Protein AF-A0A961Y6R1-F1 (afdb_monomer)

Secondary structure (DSSP, 8-state):
-TTT-PPP-----S-S----GGGGS---EEEEEEETTSEEEEEEGGGG---SSSS-----S---TT--EEEEEEEETT-EEEEEETTSEEEEEEGGGSPB--TTS--EEGGGTS-PPTT--EEEEEEPPS-GGGTTT-EEEEEETTSEEEEEEGGGGTS--TT-EE-----TT--EEEEEEE-TTEEEEEEETTS-EEEEEGGGSPBPPSS----EESS---TT--EEEEEEEE-----HHHHHHHHHHHHHHHT--PPPPHHHHH--S---HHHHHHHHHH-

Mean predicted aligned error: 10.13 Å

Sequence (283 aa):
KDEFGTPRRTEIGAGGPEVDDEDLIQREDMAVTVSHAGYIKRVALSTYRAQRRGGKGRSGMAMREEDFLARIFVANTHTPVLFFSSRGMVYKMKVWRLPEAAPQARGKALVNLLPLEQDERITSVMPLPEDEEQWDKLHVMFATRAGTVRRNRLSDFVQVNRNGKIAMKLDDGDGIVGVQICTEDDDVLLTTKLGQCIRFAVTDVRVFKGRDSTGVRGISLGSDDTCISMTILRHFDAAAEERVQYLKLSRLMRGETEEVSEEEAIAGGELSQERYAAMGAAE

Nearest PDB structures (foldseek):
  1zi0-assembly2_B  TM=9.275E-01  e=7.638E-22  Escherichia coli
  5ztj-assembly1_A  TM=9.396E-01  e=5.992E-21  Salmonella enterica subsp. enterica serovar Typhi
  6rkw-assembly1_C  TM=8.417E-01  e=8.710E-23  Escherichia coli K-12
  1zi0-assembly1_A  TM=9.317E-01  e=3.121E-19  Escherichia coli
  3l6v-assembly2_B  TM=9.140E-01  e=1.281E-19  Xanthomonas campestris pv. campestris

Structure (mmCIF, N/CA/C/O backbone):
data_AF-A0A961Y6R1-F1
#
_entry.id   AF-A0A961Y6R1-F1
#
loop_
_atom_site.group_PDB
_atom_site.id
_atom_site.type_symbol
_atom_site.label_atom_id
_atom_site.label_alt_id
_atom_site.label_comp_id
_atom_site.label_asym_id
_atom_site.label_entity_id
_atom_site.label_seq_id
_atom_site.pdbx_PDB_ins_code
_atom_site.Cartn_x
_atom_site.Cartn_y
_atom_site.Cartn_z
_atom_site.occupancy
_atom_site.B_iso_or_equiv
_atom_site.auth_seq_id
_atom_site.auth_comp_id
_atom_site.auth_asym_id
_atom_site.auth_atom_id
_atom_site.pdbx_PDB_model_num
ATOM 1 N N . LYS A 1 1 ? 59.662 -10.950 -38.322 1.00 57.78 1 LYS A N 1
ATOM 2 C CA . LYS A 1 1 ? 59.000 -10.797 -37.000 1.00 57.78 1 LYS A CA 1
ATOM 3 C C . LYS A 1 1 ? 60.026 -10.382 -35.949 1.00 57.78 1 LYS A C 1
ATOM 5 O O . LYS A 1 1 ? 59.749 -9.429 -35.241 1.00 57.78 1 LYS A O 1
ATOM 10 N N . ASP A 1 2 ? 61.214 -10.993 -35.959 1.00 69.25 2 ASP A N 1
ATOM 11 C CA . ASP A 1 2 ? 62.321 -10.617 -35.065 1.00 69.25 2 ASP A CA 1
ATOM 12 C C . ASP A 1 2 ? 63.065 -9.337 -35.488 1.00 69.25 2 ASP A C 1
ATOM 14 O O . ASP A 1 2 ? 63.572 -8.624 -34.635 1.00 69.25 2 ASP A O 1
ATOM 18 N N . GLU A 1 3 ? 63.051 -8.968 -36.775 1.00 69.06 3 GLU A N 1
ATOM 19 C CA . GLU A 1 3 ? 63.740 -7.745 -37.241 1.00 69.06 3 GLU A CA 1
ATOM 20 C C . GLU A 1 3 ? 62.895 -6.456 -37.185 1.00 69.06 3 GLU A C 1
ATOM 22 O O . GLU A 1 3 ? 63.448 -5.364 -37.135 1.00 69.06 3 GLU A O 1
ATOM 27 N N . PHE A 1 4 ? 61.558 -6.552 -37.165 1.00 82.06 4 PHE A N 1
ATOM 28 C CA . PHE A 1 4 ? 60.655 -5.382 -37.240 1.00 82.06 4 PHE A CA 1
ATOM 29 C C . PHE A 1 4 ? 59.467 -5.451 -36.264 1.00 82.06 4 PHE A C 1
ATOM 31 O O . PHE A 1 4 ? 58.445 -4.789 -36.456 1.00 82.06 4 PHE A O 1
ATOM 38 N N . GLY A 1 5 ? 59.554 -6.289 -35.228 1.00 78.25 5 GLY A N 1
ATOM 39 C CA . GLY A 1 5 ? 58.512 -6.396 -34.209 1.00 78.25 5 GLY A CA 1
ATOM 40 C C . GLY A 1 5 ? 58.487 -5.152 -33.323 1.00 78.25 5 GLY A C 1
ATOM 41 O O . GLY A 1 5 ? 59.404 -4.938 -32.539 1.00 78.25 5 GLY A O 1
ATOM 42 N N . THR A 1 6 ? 57.435 -4.337 -33.421 1.00 82.00 6 THR A N 1
ATOM 43 C CA . THR A 1 6 ? 57.210 -3.226 -32.484 1.00 82.00 6 THR A CA 1
ATOM 44 C C . THR A 1 6 ? 56.185 -3.634 -31.421 1.00 82.00 6 THR A C 1
ATOM 46 O O . THR A 1 6 ? 55.193 -4.291 -31.753 1.00 82.00 6 THR A O 1
ATOM 49 N N . PRO A 1 7 ? 56.402 -3.293 -30.136 1.00 85.44 7 PRO A N 1
ATOM 50 C CA . PRO A 1 7 ? 55.439 -3.600 -29.086 1.00 85.44 7 PRO A CA 1
ATOM 51 C C . PRO A 1 7 ? 54.109 -2.891 -29.367 1.00 85.44 7 PRO A C 1
ATOM 53 O O . PRO A 1 7 ? 54.081 -1.750 -29.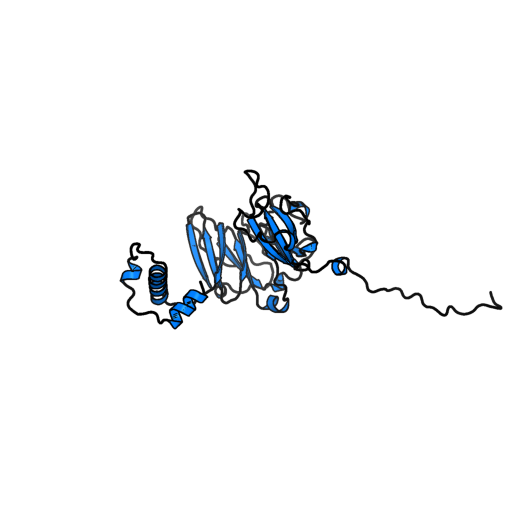842 1.00 85.44 7 PRO A O 1
ATOM 56 N N . ARG A 1 8 ? 52.993 -3.572 -29.080 1.00 84.69 8 ARG A N 1
ATOM 57 C CA . ARG A 1 8 ? 51.651 -3.011 -29.259 1.00 84.69 8 ARG A CA 1
ATOM 58 C C . ARG A 1 8 ? 51.524 -1.763 -28.382 1.00 84.69 8 ARG A C 1
ATOM 60 O O . ARG A 1 8 ? 51.614 -1.850 -27.166 1.00 84.69 8 ARG A O 1
ATOM 67 N N . ARG A 1 9 ? 51.312 -0.606 -29.010 1.00 88.44 9 ARG A N 1
ATOM 68 C CA . ARG A 1 9 ? 51.202 0.691 -28.316 1.00 88.44 9 ARG A CA 1
ATOM 69 C C . ARG A 1 9 ? 49.853 0.909 -27.631 1.00 88.44 9 ARG A C 1
ATOM 71 O O . ARG A 1 9 ? 49.745 1.754 -26.757 1.00 88.44 9 ARG A O 1
ATOM 78 N N . THR A 1 10 ? 48.827 0.188 -28.070 1.00 88.44 10 THR A N 1
ATOM 79 C CA . THR A 1 10 ? 47.455 0.303 -27.568 1.00 88.44 10 THR A CA 1
ATOM 80 C C . THR A 1 10 ? 47.118 -0.878 -26.672 1.00 88.44 10 THR A C 1
ATOM 82 O O . THR A 1 10 ? 47.303 -2.028 -27.084 1.00 88.44 10 THR A O 1
ATOM 85 N N . GLU A 1 11 ? 46.518 -0.606 -25.528 1.00 83.12 11 GLU A N 1
ATOM 86 C CA . GLU A 1 11 ? 45.895 -1.615 -24.682 1.00 83.12 11 GLU A CA 1
ATOM 87 C C . GLU A 1 11 ? 44.411 -1.7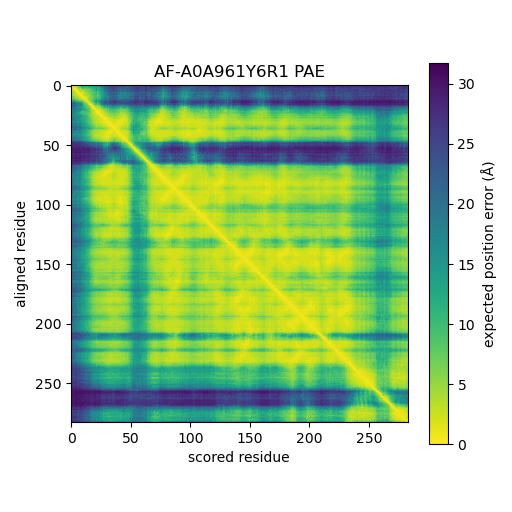48 -25.050 1.00 83.12 11 GLU A C 1
ATOM 89 O O . GLU A 1 11 ? 43.735 -0.746 -25.284 1.00 83.12 11 GLU A O 1
ATOM 94 N N . ILE A 1 12 ? 43.905 -2.980 -25.158 1.00 80.94 12 ILE A N 1
ATOM 95 C CA . ILE A 1 12 ? 42.457 -3.213 -25.213 1.00 80.94 12 ILE A CA 1
ATOM 96 C C . ILE A 1 12 ? 42.026 -3.420 -23.766 1.00 80.94 12 ILE A C 1
ATOM 98 O O . ILE A 1 12 ? 42.143 -4.526 -23.241 1.00 80.94 12 ILE A O 1
ATOM 102 N N . GLY A 1 13 ? 41.581 -2.346 -23.119 1.00 77.19 13 GLY A N 1
ATOM 103 C CA . GLY A 1 13 ? 40.939 -2.449 -21.815 1.00 77.19 13 GLY A CA 1
ATOM 104 C C . GLY A 1 13 ? 39.611 -3.191 -21.954 1.00 77.19 13 GLY A C 1
ATOM 105 O O . GLY A 1 13 ? 38.821 -2.897 -22.853 1.00 77.19 13 GLY A O 1
ATOM 106 N N . ALA A 1 14 ? 39.354 -4.162 -21.082 1.00 67.69 14 ALA A N 1
ATOM 107 C CA . ALA A 1 14 ? 38.005 -4.677 -20.903 1.00 67.69 14 ALA A CA 1
ATOM 108 C C . ALA A 1 14 ? 37.210 -3.621 -20.120 1.00 67.69 14 ALA A C 1
ATOM 110 O O . ALA A 1 14 ? 37.438 -3.459 -18.926 1.00 67.69 14 ALA A O 1
ATOM 111 N N . GLY A 1 15 ? 36.330 -2.873 -20.789 1.00 57.16 15 GLY A N 1
ATOM 112 C CA . GLY A 1 15 ? 35.404 -1.974 -20.095 1.00 57.16 15 GLY A CA 1
ATOM 113 C C . GLY A 1 15 ? 35.049 -0.709 -20.869 1.00 57.16 15 GLY A C 1
ATOM 114 O O . GLY A 1 15 ? 35.817 0.249 -20.901 1.00 57.16 15 GLY A O 1
ATOM 115 N N . GLY A 1 16 ? 33.844 -0.687 -21.438 1.00 66.56 16 GLY A N 1
ATOM 116 C CA . GLY A 1 16 ? 33.025 0.525 -21.365 1.00 66.56 16 GLY A CA 1
ATOM 117 C C . GLY A 1 16 ? 32.337 0.575 -19.993 1.00 66.56 16 GLY A C 1
ATOM 118 O O . GLY A 1 16 ? 32.436 -0.406 -19.252 1.00 66.56 16 GLY A O 1
ATOM 119 N N . PRO A 1 17 ? 31.646 1.669 -19.625 1.00 66.88 17 PRO A N 1
ATOM 120 C CA . PRO A 1 17 ? 30.703 1.600 -18.512 1.00 66.88 17 PRO A CA 1
ATOM 121 C C . PRO A 1 17 ? 29.766 0.406 -18.748 1.00 66.88 17 PRO A C 1
ATOM 123 O O . PRO A 1 17 ? 29.273 0.232 -19.865 1.00 66.88 17 PRO A O 1
ATOM 126 N N . GLU A 1 18 ? 29.586 -0.450 -17.740 1.00 69.06 18 GLU A N 1
ATOM 127 C CA . GLU A 1 18 ? 28.505 -1.437 -17.754 1.00 69.06 18 GLU A CA 1
ATOM 128 C C . GLU A 1 18 ? 27.205 -0.633 -17.829 1.00 69.06 18 GLU A C 1
ATOM 130 O O . GLU A 1 18 ? 26.826 0.025 -16.866 1.00 69.06 18 GLU A O 1
ATOM 135 N N . VAL A 1 19 ? 26.611 -0.568 -19.022 1.00 74.00 19 VAL A N 1
ATOM 136 C CA . VAL A 1 19 ? 25.326 0.094 -19.240 1.00 74.00 19 VAL A CA 1
ATOM 137 C C . VAL A 1 19 ? 24.266 -0.925 -18.874 1.00 74.00 19 VAL A C 1
ATOM 139 O O . VAL A 1 19 ? 24.136 -1.946 -19.556 1.00 74.00 19 VAL A O 1
ATOM 142 N N . ASP A 1 20 ? 23.530 -0.661 -17.804 1.00 79.38 20 ASP A N 1
ATOM 143 C CA . ASP A 1 20 ? 22.370 -1.471 -17.475 1.00 79.38 20 ASP A CA 1
ATOM 144 C C . ASP A 1 20 ? 21.244 -1.145 -18.464 1.00 79.38 20 ASP A C 1
ATOM 146 O O . ASP A 1 20 ? 21.084 -0.003 -18.895 1.00 79.38 20 ASP A O 1
ATOM 150 N N . ASP A 1 21 ? 20.396 -2.127 -18.792 1.00 81.81 21 ASP A N 1
ATOM 151 C CA . ASP A 1 21 ? 19.197 -1.891 -19.619 1.00 81.81 21 ASP A CA 1
ATOM 152 C C . ASP A 1 21 ? 18.350 -0.725 -19.076 1.00 81.81 21 ASP A C 1
ATOM 154 O O . ASP A 1 21 ? 17.664 -0.036 -19.828 1.00 81.81 21 ASP A O 1
ATOM 158 N N . GLU A 1 22 ? 18.400 -0.508 -17.758 1.00 83.50 22 GLU A N 1
ATOM 159 C CA . GLU A 1 22 ? 17.725 0.589 -17.076 1.00 83.50 22 GLU A CA 1
ATOM 160 C C . GLU A 1 22 ? 18.255 1.976 -17.471 1.00 83.50 22 GLU A C 1
ATOM 162 O O . GLU A 1 22 ? 17.458 2.908 -17.549 1.00 83.50 22 GLU A O 1
ATOM 167 N N . ASP A 1 23 ? 19.545 2.125 -17.770 1.00 84.31 23 ASP A N 1
ATOM 168 C CA . ASP A 1 23 ? 20.146 3.415 -18.143 1.00 84.31 23 ASP A CA 1
ATOM 169 C C . ASP A 1 23 ? 19.646 3.917 -19.505 1.00 84.31 23 ASP A C 1
ATOM 171 O O . ASP A 1 23 ? 19.714 5.108 -19.813 1.00 84.31 23 ASP A O 1
ATOM 175 N N . LEU A 1 24 ? 19.111 3.007 -20.323 1.00 89.00 24 LEU A N 1
ATOM 176 C CA . LEU A 1 24 ? 18.501 3.310 -21.616 1.00 89.00 24 LEU A CA 1
ATOM 177 C C . LEU A 1 24 ? 17.016 3.683 -21.498 1.00 89.00 24 LEU A C 1
ATOM 179 O O . LEU A 1 24 ? 16.400 4.083 -22.490 1.00 89.00 24 LEU A O 1
ATOM 183 N N . ILE A 1 25 ? 16.422 3.547 -20.310 1.00 91.50 25 ILE A N 1
ATOM 184 C CA . ILE A 1 25 ? 15.018 3.869 -20.071 1.00 91.50 25 ILE A CA 1
ATOM 185 C C . ILE A 1 25 ? 14.882 5.351 -19.731 1.00 91.50 25 ILE A C 1
ATOM 187 O O . ILE A 1 25 ? 15.509 5.878 -18.816 1.00 91.50 25 ILE A O 1
ATOM 191 N N . GLN A 1 26 ? 14.011 6.040 -20.463 1.00 91.69 26 GLN A N 1
ATOM 192 C CA . GLN A 1 26 ? 13.700 7.434 -20.182 1.00 91.69 26 GLN A CA 1
ATOM 193 C C . GLN A 1 26 ? 12.875 7.566 -18.892 1.00 91.69 26 GLN A C 1
ATOM 195 O O . GLN A 1 26 ? 11.893 6.847 -18.686 1.00 91.69 26 GLN A O 1
ATOM 200 N N . ARG A 1 27 ? 13.226 8.556 -18.062 1.00 92.06 27 ARG A N 1
ATOM 201 C CA . ARG A 1 27 ? 12.404 9.029 -16.940 1.00 92.06 27 ARG A CA 1
ATOM 202 C C . ARG A 1 27 ? 11.192 9.793 -17.472 1.00 92.06 27 ARG A C 1
ATOM 204 O O . ARG A 1 27 ? 11.329 10.918 -17.946 1.00 92.06 27 ARG A O 1
ATOM 211 N N . GLU A 1 28 ? 10.017 9.180 -17.386 1.00 92.19 28 GLU A N 1
ATOM 212 C CA . GLU A 1 28 ? 8.731 9.780 -17.763 1.00 92.19 28 GLU A CA 1
ATOM 213 C C . GLU A 1 28 ? 7.653 9.390 -16.742 1.00 92.19 28 GLU A C 1
ATOM 215 O O . GLU A 1 28 ? 7.685 8.292 -16.177 1.00 92.19 28 GLU A O 1
ATOM 220 N N . ASP A 1 29 ? 6.686 10.281 -16.520 1.00 93.44 29 ASP A N 1
ATOM 221 C CA . ASP A 1 29 ? 5.519 10.004 -15.689 1.00 93.44 29 ASP A CA 1
ATOM 222 C C . ASP A 1 29 ? 4.530 9.089 -16.412 1.00 93.44 29 ASP A C 1
ATOM 224 O O . ASP A 1 29 ? 4.010 9.386 -17.496 1.00 93.44 29 ASP A O 1
ATOM 228 N N . MET A 1 30 ? 4.210 7.979 -15.758 1.00 93.56 30 MET A N 1
ATOM 229 C CA . MET A 1 30 ? 3.308 6.964 -16.269 1.00 93.56 30 MET A CA 1
ATOM 230 C C . MET A 1 30 ? 2.069 6.879 -15.384 1.00 93.56 30 MET A C 1
ATOM 232 O O . MET A 1 30 ? 2.155 6.786 -14.162 1.00 93.56 30 MET A O 1
ATOM 236 N N . ALA A 1 31 ? 0.898 6.829 -16.009 1.00 93.38 31 ALA A N 1
ATOM 237 C CA . ALA A 1 31 ? -0.319 6.392 -15.347 1.00 93.38 31 ALA A CA 1
ATOM 238 C C . ALA A 1 31 ? -0.353 4.858 -15.347 1.00 93.38 31 ALA A C 1
ATOM 240 O O . ALA A 1 31 ? -0.448 4.218 -16.402 1.00 93.38 31 ALA A O 1
ATOM 241 N N . VAL A 1 32 ? -0.271 4.267 -14.159 1.00 94.12 32 VAL A N 1
ATOM 242 C CA . VAL A 1 32 ? -0.375 2.824 -13.948 1.00 94.12 32 VAL A CA 1
ATOM 243 C C . VAL A 1 32 ? -1.797 2.496 -13.526 1.00 94.12 32 VAL A C 1
ATOM 245 O O . VAL A 1 32 ? -2.341 3.093 -12.597 1.00 94.12 32 VAL A O 1
ATOM 248 N N . THR A 1 33 ? -2.405 1.535 -14.212 1.00 92.25 33 THR A N 1
ATOM 249 C CA . THR A 1 33 ? -3.775 1.097 -13.935 1.00 92.25 33 THR A CA 1
ATOM 250 C C . THR A 1 33 ? -3.797 -0.384 -13.609 1.00 92.25 33 THR A C 1
ATOM 252 O O . THR A 1 33 ? -3.192 -1.176 -14.337 1.00 92.25 33 THR A O 1
ATOM 255 N N . VAL A 1 34 ? -4.534 -0.744 -12.562 1.00 91.75 34 VAL A N 1
ATOM 256 C CA . VAL A 1 34 ? -4.758 -2.123 -12.122 1.00 91.75 34 VAL A CA 1
ATOM 257 C C . VAL A 1 34 ? -6.256 -2.408 -12.164 1.00 91.75 34 VAL A C 1
ATOM 259 O O . VAL A 1 34 ? -7.041 -1.646 -11.595 1.00 91.75 34 VAL A O 1
ATOM 262 N N . SER A 1 35 ? -6.661 -3.474 -12.851 1.00 89.31 35 SER A N 1
ATOM 263 C CA . SER A 1 35 ? -8.057 -3.917 -12.912 1.00 89.31 35 SER A CA 1
ATOM 264 C C . SER A 1 35 ? -8.402 -4.886 -11.780 1.00 89.31 35 SER A C 1
ATOM 266 O O . SER A 1 35 ? -7.510 -5.481 -11.170 1.00 89.31 35 SER A O 1
ATOM 268 N N . HIS A 1 36 ? -9.695 -5.059 -11.501 1.00 84.44 36 HIS A N 1
ATOM 269 C CA . HIS A 1 36 ? -10.171 -6.015 -10.500 1.00 84.44 36 HIS A CA 1
ATOM 270 C C . HIS A 1 36 ? -9.783 -7.457 -10.857 1.00 84.44 36 HIS A C 1
ATOM 272 O O . HIS A 1 36 ? -9.365 -8.214 -9.984 1.00 84.44 36 HIS A O 1
ATOM 278 N N . ALA A 1 37 ? -9.810 -7.813 -12.146 1.00 84.94 37 ALA A N 1
ATOM 279 C CA . ALA A 1 37 ? -9.360 -9.120 -12.627 1.00 84.94 37 ALA A CA 1
ATOM 280 C C . ALA A 1 37 ? -7.824 -9.314 -12.596 1.00 84.94 37 ALA A C 1
ATOM 282 O O . ALA A 1 37 ? -7.315 -10.318 -13.096 1.00 84.94 37 ALA A O 1
ATOM 283 N N . GLY A 1 38 ? -7.064 -8.364 -12.038 1.00 88.12 38 GLY A N 1
ATOM 284 C CA . GLY A 1 38 ? -5.618 -8.482 -11.856 1.00 88.12 38 GLY A CA 1
ATOM 285 C C . GLY A 1 38 ? -4.798 -8.184 -13.111 1.00 88.12 38 GLY A C 1
ATOM 286 O O . GLY A 1 38 ? -3.661 -8.650 -13.224 1.00 88.12 38 GLY A O 1
ATOM 287 N N . TYR A 1 39 ? -5.344 -7.420 -14.061 1.00 92.19 39 TYR A N 1
ATOM 288 C CA . TYR A 1 39 ? -4.574 -6.906 -15.193 1.00 92.19 39 TYR A CA 1
ATOM 289 C C . TYR A 1 39 ? -3.889 -5.598 -14.818 1.00 92.19 39 TYR A C 1
ATOM 291 O O . TYR A 1 39 ? -4.488 -4.730 -14.188 1.00 92.19 39 TYR A O 1
ATOM 299 N N . ILE A 1 40 ? -2.633 -5.446 -15.229 1.00 95.06 40 ILE A N 1
ATOM 300 C CA . ILE A 1 40 ? -1.845 -4.235 -15.012 1.00 95.06 40 ILE A CA 1
ATOM 301 C C . ILE A 1 40 ? -1.260 -3.730 -16.328 1.00 95.06 40 ILE A C 1
ATOM 303 O O . ILE A 1 40 ? -0.891 -4.511 -17.212 1.00 95.06 40 ILE A O 1
ATOM 307 N N . LYS A 1 41 ? -1.166 -2.407 -16.449 1.00 94.38 41 LYS A N 1
ATOM 308 C CA . LYS A 1 41 ? -0.470 -1.715 -17.538 1.00 94.38 41 LYS A CA 1
ATOM 309 C C . LYS A 1 41 ? 0.048 -0.359 -17.090 1.00 94.38 41 LYS A C 1
ATOM 311 O O . LYS A 1 41 ? -0.498 0.236 -16.158 1.00 94.38 41 LYS A O 1
ATOM 316 N N . ARG A 1 42 ? 1.047 0.138 -17.815 1.00 94.94 42 ARG A N 1
ATOM 317 C CA . ARG A 1 42 ? 1.482 1.536 -17.778 1.00 94.94 42 ARG A CA 1
ATOM 318 C C . ARG A 1 42 ? 1.119 2.234 -19.083 1.00 94.94 42 ARG A C 1
ATOM 320 O O . ARG A 1 42 ? 1.153 1.627 -20.152 1.00 94.94 42 ARG A O 1
ATOM 327 N N . VAL A 1 43 ? 0.781 3.511 -18.987 1.00 93.25 43 VAL A N 1
ATOM 328 C CA . VAL A 1 43 ? 0.489 4.379 -20.130 1.00 93.25 43 VAL A CA 1
ATOM 329 C C . VAL A 1 43 ? 1.130 5.734 -19.867 1.00 93.25 43 VAL A C 1
ATOM 331 O O . VAL A 1 43 ? 1.016 6.243 -18.754 1.00 93.25 43 VAL A O 1
ATOM 334 N N . ALA A 1 44 ? 1.794 6.318 -20.862 1.00 92.69 44 ALA A N 1
ATOM 335 C CA . ALA A 1 44 ? 2.405 7.633 -20.709 1.00 92.69 44 ALA A CA 1
ATOM 336 C C . ALA A 1 44 ? 1.343 8.673 -20.322 1.00 92.69 44 ALA A C 1
ATOM 338 O O . ALA A 1 44 ? 0.283 8.751 -20.959 1.00 92.69 44 ALA A O 1
ATOM 339 N N . LEU A 1 45 ? 1.608 9.475 -19.286 1.00 87.88 45 LEU A N 1
ATOM 340 C CA . LEU A 1 45 ? 0.651 10.468 -18.784 1.00 87.88 45 LEU A CA 1
ATOM 341 C C . LEU A 1 45 ? 0.283 11.497 -19.867 1.00 87.88 45 LEU A C 1
ATOM 343 O O . LEU A 1 45 ? -0.862 11.949 -19.951 1.00 87.88 45 LEU A O 1
ATOM 347 N N . SER A 1 46 ? 1.226 11.781 -20.769 1.00 86.00 46 SER A N 1
ATOM 348 C CA . SER A 1 46 ? 1.049 12.598 -21.975 1.00 86.00 46 SER A CA 1
ATOM 349 C C . SER A 1 46 ? -0.122 12.139 -22.863 1.00 86.00 46 SER A C 1
ATOM 351 O O . SER A 1 46 ? -0.784 12.966 -23.495 1.00 86.00 46 SER A O 1
ATOM 353 N N . THR A 1 47 ? -0.455 10.845 -22.853 1.00 82.69 47 THR A N 1
ATOM 354 C CA . THR A 1 47 ? -1.561 10.259 -23.631 1.00 82.69 47 THR A CA 1
ATOM 355 C C . THR A 1 47 ? -2.937 10.557 -23.018 1.00 82.69 47 THR A C 1
ATOM 357 O O . THR A 1 47 ? -3.9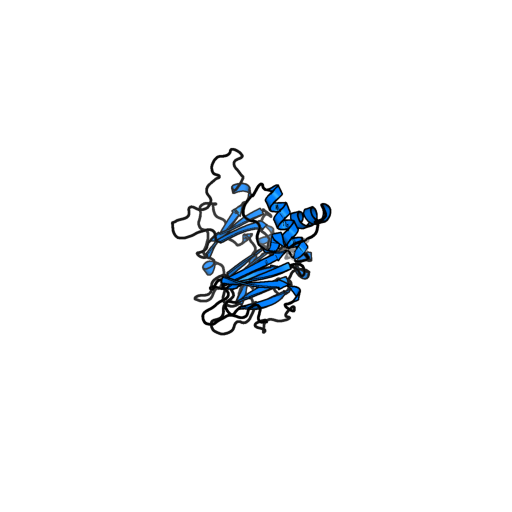35 10.640 -23.741 1.00 82.69 47 THR A O 1
ATOM 360 N N . TYR A 1 48 ? -3.004 10.773 -21.698 1.00 69.81 48 TYR A N 1
ATOM 361 C CA . TYR A 1 48 ? -4.236 11.071 -20.954 1.00 69.81 48 TYR A CA 1
ATOM 362 C C . TYR A 1 48 ? -4.629 12.558 -20.955 1.00 69.81 48 TYR A C 1
ATOM 364 O O . TYR A 1 48 ? -5.628 12.923 -20.335 1.00 69.81 48 TYR A O 1
ATOM 372 N N . ARG A 1 49 ? -3.876 13.429 -21.646 1.00 60.06 49 ARG A N 1
ATOM 373 C CA . ARG A 1 49 ? -4.051 14.891 -21.601 1.00 60.06 49 ARG A CA 1
ATOM 374 C C . ARG A 1 49 ? -5.516 15.316 -21.785 1.00 60.06 49 ARG A C 1
ATOM 376 O O . ARG A 1 49 ? -6.165 14.966 -22.772 1.00 60.06 49 ARG A O 1
ATOM 383 N N . ALA A 1 50 ? -6.004 16.108 -20.831 1.00 55.03 50 ALA A N 1
ATOM 384 C CA . ALA A 1 50 ? -7.375 16.596 -20.779 1.00 55.03 50 ALA A CA 1
ATOM 385 C C . ALA A 1 50 ? -7.755 17.396 -22.035 1.00 55.03 50 ALA A C 1
ATOM 387 O O . ALA A 1 50 ? -7.067 18.339 -22.437 1.00 55.03 50 ALA A O 1
ATOM 388 N N . GLN A 1 51 ? -8.902 17.062 -22.625 1.00 50.09 51 GLN A N 1
ATOM 389 C CA . GLN A 1 51 ? -9.545 17.900 -23.628 1.00 50.09 51 GLN A CA 1
ATOM 390 C C . GLN A 1 51 ? -10.181 19.096 -22.898 1.00 50.09 51 GLN A C 1
ATOM 392 O O . GLN A 1 51 ? -11.149 18.937 -22.167 1.00 50.09 51 GLN A O 1
ATOM 397 N N . ARG A 1 52 ? -9.637 20.309 -23.075 1.00 44.16 52 ARG A N 1
ATOM 398 C CA . ARG A 1 52 ? -10.097 21.568 -22.431 1.00 44.16 52 ARG A CA 1
ATOM 399 C C . ARG A 1 52 ? -11.479 22.074 -22.890 1.00 44.16 52 ARG A C 1
ATOM 401 O O . ARG A 1 52 ? -11.826 23.226 -22.661 1.00 44.16 52 ARG A O 1
ATOM 408 N N . ARG A 1 53 ? -12.272 21.251 -23.573 1.00 55.03 53 ARG A N 1
ATOM 409 C CA . ARG A 1 53 ? -13.665 21.558 -23.918 1.00 55.03 53 ARG A CA 1
ATOM 410 C C . ARG A 1 53 ? -14.522 20.534 -23.204 1.00 55.03 53 ARG A C 1
ATOM 412 O O . ARG A 1 53 ? -14.234 19.354 -23.357 1.00 55.03 53 ARG A O 1
ATOM 419 N N . GLY A 1 54 ? -15.524 20.993 -22.451 1.00 53.09 54 GLY A N 1
ATOM 420 C CA . GLY A 1 54 ? -16.442 20.198 -21.625 1.00 53.09 54 GLY A CA 1
ATOM 421 C C . GLY A 1 54 ? -17.314 19.200 -22.396 1.00 53.09 54 GLY A C 1
ATOM 422 O O . GLY A 1 54 ? -18.533 19.226 -22.294 1.00 53.09 54 GLY A O 1
ATOM 423 N N . GLY A 1 55 ? -16.694 18.329 -23.183 1.00 54.69 55 GLY A N 1
ATOM 424 C CA . GLY A 1 55 ? -17.245 17.049 -23.586 1.00 54.69 55 GLY A CA 1
ATOM 425 C C . GLY A 1 55 ? -16.802 15.988 -22.583 1.00 54.69 55 GLY A C 1
ATOM 426 O O . GLY A 1 55 ? -15.740 16.117 -21.971 1.00 54.69 55 GLY A O 1
ATOM 427 N N . LYS A 1 56 ? -17.619 14.940 -22.418 1.00 50.78 56 LYS A N 1
ATOM 428 C CA . LYS A 1 56 ? -17.251 13.702 -21.710 1.00 50.78 56 LYS A CA 1
ATOM 429 C C . LYS A 1 56 ? -15.817 13.341 -22.118 1.00 50.78 56 LYS A C 1
ATOM 431 O O . LYS A 1 56 ? -15.572 13.134 -23.306 1.00 50.78 56 LYS A O 1
ATOM 436 N N . GLY A 1 57 ? -14.878 13.371 -21.168 1.00 56.81 57 GLY A N 1
ATOM 437 C CA . GLY A 1 57 ? -13.461 13.123 -21.438 1.00 56.81 57 GLY A CA 1
ATOM 438 C C . GLY A 1 57 ? -13.253 11.813 -22.201 1.00 56.81 57 GLY A C 1
ATOM 439 O O . GLY A 1 57 ? -14.145 10.963 -22.228 1.00 56.81 57 GLY A O 1
ATOM 440 N N . ARG A 1 58 ? -12.079 11.643 -22.828 1.00 52.59 58 ARG A N 1
ATOM 441 C CA . ARG A 1 58 ? -11.707 10.377 -23.480 1.00 52.59 58 ARG A CA 1
ATOM 442 C C . ARG A 1 58 ? -12.021 9.231 -22.520 1.00 52.59 58 ARG A C 1
ATOM 444 O O . ARG A 1 58 ? -11.429 9.164 -21.445 1.00 52.59 58 ARG A O 1
ATOM 451 N N . SER A 1 59 ? -12.978 8.380 -22.894 1.00 52.53 59 SER A N 1
ATOM 452 C CA . SER A 1 59 ? -13.316 7.194 -22.117 1.00 52.53 59 SER A CA 1
ATOM 453 C C . SER A 1 59 ? -12.022 6.431 -21.841 1.00 52.53 59 SER A C 1
ATOM 455 O O . SER A 1 59 ? -11.194 6.290 -22.743 1.00 52.53 59 SER A O 1
ATOM 457 N N . GLY A 1 60 ? -11.819 5.995 -20.597 1.00 59.50 60 GLY A N 1
ATOM 458 C CA . GLY A 1 60 ? -10.721 5.100 -20.231 1.00 59.50 60 GLY A CA 1
ATOM 459 C C . GLY A 1 60 ? -10.889 3.732 -20.895 1.00 59.50 60 GLY A C 1
ATOM 460 O O . GLY A 1 60 ? -11.476 3.635 -21.966 1.00 59.50 60 GLY A O 1
ATOM 461 N N . MET A 1 61 ? -10.398 2.670 -20.262 1.00 53.50 61 MET A N 1
ATOM 462 C CA . MET A 1 61 ? -10.537 1.296 -20.759 1.00 53.50 61 MET A CA 1
ATOM 463 C C . MET A 1 61 ? -11.992 0.968 -21.139 1.00 53.50 61 MET A C 1
ATOM 465 O O . MET A 1 61 ? -12.904 1.271 -20.370 1.00 53.50 61 MET A O 1
ATOM 469 N N . ALA A 1 62 ? -12.208 0.336 -22.296 1.00 50.31 62 ALA A N 1
ATOM 470 C CA . ALA A 1 62 ? -13.494 -0.249 -22.654 1.00 50.31 62 ALA A CA 1
ATOM 471 C C . ALA A 1 62 ? -13.839 -1.324 -21.615 1.00 50.31 62 ALA A C 1
ATOM 473 O O . ALA A 1 62 ? -13.336 -2.448 -21.671 1.00 50.31 62 ALA A O 1
ATOM 474 N N . MET A 1 63 ? -14.646 -0.948 -20.624 1.00 51.28 63 MET A N 1
ATOM 475 C CA . MET A 1 63 ? -15.166 -1.885 -19.642 1.00 51.28 63 MET A CA 1
ATOM 476 C C . MET A 1 63 ? -16.128 -2.811 -20.383 1.00 51.28 63 MET A C 1
ATOM 478 O O . MET A 1 63 ? -17.156 -2.370 -20.895 1.00 51.28 63 MET A O 1
ATOM 482 N N . ARG A 1 64 ? -15.779 -4.095 -20.490 1.00 50.12 64 ARG A N 1
ATOM 483 C CA . ARG A 1 64 ? -16.821 -5.120 -20.604 1.00 50.12 64 ARG A CA 1
ATOM 484 C C . ARG A 1 64 ? -17.532 -5.195 -19.258 1.00 50.12 64 ARG A C 1
ATOM 486 O O . ARG A 1 64 ? -16.954 -4.803 -18.249 1.00 50.12 64 ARG A O 1
ATOM 493 N N . GLU A 1 65 ? -18.740 -5.734 -19.253 1.00 58.53 65 GLU A N 1
ATOM 494 C CA . GLU A 1 65 ? -19.659 -5.797 -18.106 1.00 58.53 65 GLU A CA 1
ATOM 495 C C . GLU A 1 65 ? -19.104 -6.510 -16.842 1.00 58.53 65 GLU A C 1
ATOM 497 O O . GLU A 1 65 ? -19.815 -6.608 -15.851 1.00 58.53 65 GLU A O 1
ATOM 502 N N . GLU A 1 66 ? -17.834 -6.948 -16.819 1.00 62.59 66 GLU A N 1
ATOM 503 C CA . GLU A 1 66 ? -17.241 -7.767 -15.747 1.00 62.59 66 GLU A CA 1
ATOM 504 C C . GLU A 1 66 ? -15.851 -7.320 -15.231 1.00 62.59 66 GLU A C 1
ATOM 506 O O . GLU A 1 66 ? -15.364 -7.906 -14.267 1.00 62.59 66 GLU A O 1
ATOM 511 N N . ASP A 1 67 ? -15.172 -6.318 -15.817 1.00 72.81 67 ASP A N 1
ATOM 512 C CA . ASP A 1 67 ? -13.847 -5.878 -15.319 1.00 72.81 67 ASP A CA 1
ATOM 513 C C . ASP A 1 67 ? -13.741 -4.353 -15.242 1.00 72.81 67 ASP A C 1
ATOM 515 O O . ASP A 1 67 ? -13.920 -3.645 -16.236 1.00 72.81 67 ASP A O 1
ATOM 519 N N . PHE A 1 68 ? -13.410 -3.859 -14.049 1.00 78.69 68 PHE A N 1
ATOM 520 C CA . PHE A 1 68 ? -13.317 -2.440 -13.734 1.00 78.69 68 PHE A CA 1
ATOM 521 C C . PHE A 1 68 ? -11.943 -2.065 -13.186 1.00 78.69 68 PHE A C 1
ATOM 523 O O . PHE A 1 68 ? -11.165 -2.906 -12.734 1.00 78.69 68 PHE A O 1
ATOM 530 N N . LEU A 1 69 ? -11.624 -0.771 -13.244 1.00 80.88 69 LEU A N 1
ATOM 531 C CA . LEU A 1 69 ? -10.384 -0.240 -12.686 1.00 80.88 69 LEU A CA 1
ATOM 532 C C . LEU A 1 69 ? -10.456 -0.258 -11.158 1.00 80.88 69 LEU A C 1
ATOM 534 O O . LEU A 1 69 ? -11.234 0.483 -10.567 1.00 80.88 69 LEU A O 1
ATOM 538 N N . ALA A 1 70 ? -9.623 -1.088 -10.534 1.00 83.88 70 ALA A N 1
ATOM 539 C CA . ALA A 1 70 ? -9.503 -1.170 -9.084 1.00 83.88 70 ALA A CA 1
ATOM 540 C C . ALA A 1 70 ? -8.593 -0.065 -8.531 1.00 83.88 70 ALA A C 1
ATOM 542 O O . ALA A 1 70 ? -8.846 0.467 -7.454 1.00 83.88 70 ALA A O 1
ATOM 543 N N . ARG A 1 71 ? -7.522 0.289 -9.257 1.00 85.56 71 ARG A N 1
ATOM 544 C CA . ARG A 1 71 ? -6.582 1.329 -8.823 1.00 85.56 71 ARG A CA 1
ATOM 545 C C . ARG A 1 71 ? -5.935 2.044 -10.001 1.00 85.56 71 ARG A C 1
ATOM 547 O O . ARG A 1 71 ? -5.590 1.423 -11.006 1.00 85.56 71 ARG A O 1
ATOM 554 N N . ILE A 1 72 ? -5.732 3.346 -9.839 1.00 89.75 72 ILE A N 1
ATOM 555 C CA . ILE A 1 72 ? -4.933 4.186 -10.728 1.00 89.75 72 ILE A CA 1
ATOM 556 C C . ILE A 1 72 ? -3.969 5.012 -9.880 1.00 89.75 72 ILE A C 1
ATOM 558 O O . ILE A 1 72 ? -4.352 5.534 -8.836 1.00 89.75 72 ILE A O 1
ATOM 562 N N . PHE A 1 73 ? -2.716 5.100 -10.306 1.00 91.69 73 PHE A N 1
ATOM 563 C CA . PHE A 1 73 ? -1.729 5.991 -9.705 1.00 91.69 73 PHE A CA 1
ATOM 564 C C . PHE A 1 73 ? -0.756 6.485 -10.770 1.00 91.69 73 PHE A C 1
ATOM 566 O O . PHE A 1 73 ? -0.591 5.856 -11.818 1.00 91.69 73 PHE A O 1
ATOM 573 N N . VAL A 1 74 ? -0.134 7.627 -10.502 1.00 92.69 74 VAL A N 1
ATOM 574 C CA . VAL A 1 74 ? 0.928 8.188 -11.337 1.00 92.69 74 VAL A CA 1
ATOM 575 C C . VAL A 1 74 ? 2.257 7.885 -10.663 1.00 92.69 74 VAL A C 1
ATOM 577 O O . VAL A 1 74 ? 2.378 8.052 -9.452 1.00 92.69 74 VAL A O 1
ATOM 580 N N . ALA A 1 75 ? 3.218 7.389 -11.432 1.00 93.75 75 ALA A N 1
ATOM 581 C CA . ALA A 1 75 ? 4.567 7.105 -10.963 1.00 93.75 75 ALA A CA 1
ATOM 582 C C . ALA A 1 75 ? 5.562 7.215 -12.123 1.00 93.75 75 ALA A C 1
ATOM 584 O O . ALA A 1 75 ? 5.206 6.942 -13.275 1.00 93.75 75 ALA A O 1
ATOM 585 N N . ASN A 1 76 ? 6.808 7.572 -11.824 1.00 94.19 76 ASN A N 1
ATOM 586 C CA . ASN A 1 76 ? 7.877 7.593 -12.811 1.00 94.19 76 ASN A CA 1
ATOM 587 C C . ASN A 1 76 ? 8.242 6.171 -13.273 1.00 94.19 76 ASN A C 1
ATOM 589 O O . ASN A 1 76 ? 8.099 5.197 -12.531 1.00 94.19 76 ASN A O 1
ATOM 593 N N . THR A 1 77 ? 8.762 6.035 -14.493 1.00 94.38 77 THR A N 1
ATOM 594 C CA . THR A 1 77 ? 9.269 4.765 -15.045 1.00 94.38 77 THR A CA 1
ATOM 595 C C . THR A 1 77 ? 10.250 4.039 -14.116 1.00 94.38 77 THR A C 1
ATOM 597 O O . THR A 1 77 ? 10.208 2.807 -14.041 1.00 94.38 77 THR A O 1
ATOM 600 N N . HIS A 1 78 ? 11.087 4.759 -13.365 1.00 93.06 78 HIS A N 1
ATOM 601 C CA . HIS A 1 78 ? 12.066 4.160 -12.447 1.00 93.06 78 HIS A CA 1
ATOM 602 C C . HIS A 1 78 ? 11.516 3.872 -11.047 1.00 93.06 78 HIS A C 1
ATOM 604 O O . HIS A 1 78 ? 12.160 3.138 -10.291 1.00 93.06 78 HIS A O 1
ATOM 610 N N . THR A 1 79 ? 10.329 4.382 -10.704 1.00 93.38 79 THR A N 1
ATOM 611 C CA . THR A 1 79 ? 9.731 4.186 -9.383 1.00 93.38 79 THR A CA 1
ATOM 612 C C . THR A 1 79 ? 9.517 2.691 -9.115 1.00 93.38 79 THR A C 1
ATOM 614 O O . THR A 1 79 ? 8.881 1.992 -9.917 1.00 93.38 79 THR A O 1
ATOM 617 N N . PRO A 1 80 ? 10.040 2.150 -8.003 1.00 93.31 80 PRO A N 1
ATOM 618 C CA . PRO A 1 80 ? 9.750 0.786 -7.599 1.00 93.31 80 PRO A CA 1
ATOM 619 C C . PRO A 1 80 ? 8.324 0.673 -7.050 1.00 93.31 80 PRO A C 1
ATOM 621 O O . PRO A 1 80 ? 7.871 1.487 -6.253 1.00 93.31 80 PRO A O 1
ATOM 624 N N . VAL A 1 81 ? 7.619 -0.375 -7.463 1.00 94.56 81 VAL A N 1
ATOM 625 C CA . VAL A 1 81 ? 6.269 -0.709 -7.004 1.00 94.56 81 VAL A CA 1
ATOM 626 C C . VAL A 1 81 ? 6.324 -2.019 -6.232 1.00 94.56 81 VAL A C 1
ATOM 628 O O . VAL A 1 81 ? 6.874 -3.016 -6.713 1.00 94.56 81 VAL A O 1
ATOM 631 N N . LEU A 1 82 ? 5.752 -2.006 -5.032 1.00 95.00 82 LEU A N 1
ATOM 632 C CA . LEU A 1 82 ? 5.553 -3.178 -4.195 1.00 95.00 82 LEU A CA 1
ATOM 633 C C . LEU A 1 82 ? 4.176 -3.792 -4.462 1.00 95.00 82 LEU A C 1
ATOM 635 O O . LEU A 1 82 ? 3.161 -3.096 -4.515 1.00 95.00 82 LEU A O 1
ATOM 639 N N . PHE A 1 83 ? 4.151 -5.110 -4.612 1.00 95.38 83 PHE A N 1
ATOM 640 C CA . PHE A 1 83 ? 2.952 -5.916 -4.809 1.00 95.38 83 PHE A CA 1
ATOM 641 C C . PHE A 1 83 ? 2.826 -6.867 -3.631 1.00 95.38 83 PHE A C 1
ATOM 643 O O . PHE A 1 83 ? 3.637 -7.781 -3.496 1.00 95.38 83 PHE A O 1
ATOM 650 N N . PHE A 1 84 ? 1.827 -6.649 -2.785 1.00 94.88 84 PHE A N 1
ATOM 651 C CA . PHE A 1 84 ? 1.540 -7.517 -1.650 1.00 94.88 84 PHE A CA 1
ATOM 652 C C . PHE A 1 84 ? 0.485 -8.540 -2.041 1.00 94.88 84 PHE A C 1
ATOM 654 O O . PHE A 1 84 ? -0.524 -8.191 -2.656 1.00 94.88 84 PHE A O 1
ATOM 661 N N . SER A 1 85 ? 0.723 -9.798 -1.695 1.00 93.94 85 SER A N 1
ATOM 662 C CA . SER A 1 85 ? -0.199 -10.888 -1.965 1.00 93.94 85 SER A CA 1
ATOM 663 C C . SER A 1 85 ? -1.088 -11.213 -0.771 1.00 93.94 85 SER A C 1
ATOM 665 O O . SER A 1 85 ? -0.786 -10.884 0.377 1.00 93.94 85 SER A O 1
ATOM 667 N N . SER A 1 86 ? -2.176 -11.934 -1.029 1.00 92.25 86 SER A N 1
ATOM 668 C CA . SER A 1 86 ? -3.069 -12.456 0.004 1.00 92.25 86 SER A CA 1
ATOM 669 C C . SER A 1 86 ? -2.375 -13.421 0.961 1.00 92.25 86 SER A C 1
ATOM 671 O O . SER A 1 86 ? -2.834 -13.552 2.090 1.00 92.25 86 SER A O 1
ATOM 673 N N . ARG A 1 87 ? -1.277 -14.063 0.536 1.00 91.00 87 ARG A N 1
ATOM 674 C CA . ARG A 1 87 ? -0.512 -15.045 1.321 1.00 91.00 87 ARG A CA 1
ATOM 675 C C . ARG A 1 87 ? 0.596 -14.429 2.178 1.00 91.00 87 ARG A C 1
ATOM 677 O O . ARG A 1 87 ? 1.337 -15.162 2.824 1.00 91.00 87 ARG A O 1
ATOM 684 N N . GLY A 1 88 ? 0.731 -13.103 2.191 1.00 91.31 88 GLY A N 1
ATOM 685 C CA . GLY A 1 88 ? 1.777 -12.440 2.969 1.00 91.31 88 GLY A CA 1
ATOM 686 C C . GLY A 1 88 ? 3.125 -12.346 2.260 1.00 91.31 88 GLY A C 1
ATOM 687 O O . GLY A 1 88 ? 4.133 -12.082 2.916 1.00 91.31 88 GLY A O 1
ATOM 688 N N . MET A 1 89 ? 3.165 -12.522 0.936 1.00 93.31 89 MET A N 1
ATOM 689 C CA . MET A 1 89 ? 4.358 -12.272 0.127 1.00 93.31 89 MET A CA 1
ATOM 690 C C . MET A 1 89 ? 4.368 -10.835 -0.389 1.00 93.31 89 MET A C 1
ATOM 692 O O . MET A 1 89 ? 3.323 -10.234 -0.637 1.00 93.31 89 MET A O 1
ATOM 696 N N . VAL A 1 90 ? 5.563 -10.281 -0.570 1.00 95.31 90 VAL A N 1
ATOM 697 C CA . VAL A 1 90 ? 5.782 -9.025 -1.285 1.00 95.31 90 VAL A CA 1
ATOM 698 C C . VAL A 1 90 ? 6.713 -9.251 -2.465 1.00 95.31 90 VAL A C 1
ATOM 700 O O . VAL A 1 90 ? 7.748 -9.911 -2.348 1.00 95.31 90 VAL A O 1
ATOM 703 N N . TYR A 1 91 ? 6.363 -8.657 -3.597 1.00 95.81 91 TYR A N 1
ATOM 704 C CA . TYR A 1 91 ? 7.175 -8.618 -4.804 1.00 95.81 91 TYR A CA 1
ATOM 705 C C . TYR A 1 91 ? 7.490 -7.171 -5.160 1.00 95.81 91 TYR A C 1
ATOM 707 O O . TYR A 1 91 ? 6.706 -6.272 -4.865 1.00 95.81 91 TYR A O 1
ATOM 715 N N . LYS A 1 92 ? 8.629 -6.938 -5.813 1.00 94.75 92 LYS A N 1
ATOM 716 C CA . LYS A 1 92 ? 9.057 -5.600 -6.228 1.00 94.75 92 LYS A CA 1
ATOM 717 C C . LYS A 1 92 ? 9.325 -5.565 -7.722 1.00 94.75 92 LYS A C 1
ATOM 719 O O . LYS A 1 92 ? 10.042 -6.416 -8.246 1.00 94.75 92 LYS A O 1
ATOM 724 N N . MET A 1 93 ? 8.793 -4.552 -8.393 1.00 93.75 93 MET A N 1
ATOM 725 C CA . MET A 1 93 ? 9.041 -4.308 -9.811 1.00 93.75 93 MET A CA 1
ATOM 726 C C . MET A 1 93 ? 9.043 -2.807 -10.088 1.00 93.75 93 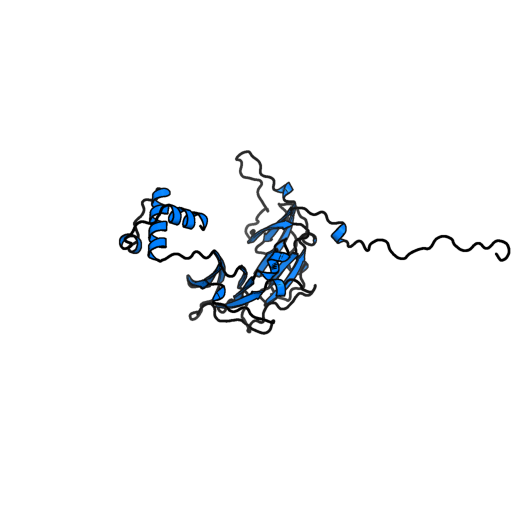MET A C 1
ATOM 728 O O . MET A 1 93 ? 8.181 -2.096 -9.585 1.00 93.75 93 MET A O 1
ATOM 732 N N . LYS A 1 94 ? 9.992 -2.318 -10.887 1.00 93.44 94 LYS A N 1
ATOM 733 C CA . LYS A 1 94 ? 9.970 -0.927 -11.363 1.00 93.44 94 LYS A CA 1
ATOM 734 C C . LYS A 1 94 ? 8.880 -0.740 -12.415 1.00 93.44 94 LYS A C 1
ATOM 736 O O . LYS A 1 94 ? 8.585 -1.676 -13.163 1.00 93.44 94 LYS A O 1
ATOM 741 N N . VAL A 1 95 ? 8.311 0.463 -12.488 1.00 95.19 95 VAL A N 1
ATOM 742 C CA . VAL A 1 95 ? 7.215 0.781 -13.415 1.00 95.19 95 VAL A CA 1
ATOM 743 C C . VAL A 1 95 ? 7.576 0.433 -14.858 1.00 95.19 95 VAL A C 1
ATOM 745 O O . VAL A 1 95 ? 6.751 -0.165 -15.535 1.00 95.19 95 VAL A O 1
ATOM 748 N N . TRP A 1 96 ? 8.796 0.701 -15.333 1.00 94.62 96 TRP A N 1
ATOM 749 C CA . TRP A 1 96 ? 9.193 0.440 -16.725 1.00 94.62 96 TRP A CA 1
ATOM 750 C C . TRP A 1 96 ? 9.058 -1.025 -17.169 1.00 94.62 96 TRP A C 1
ATOM 752 O O . TRP A 1 96 ? 8.824 -1.283 -18.351 1.00 94.62 96 TRP A O 1
ATOM 762 N N . ARG A 1 97 ? 9.134 -1.983 -16.233 1.00 93.50 97 ARG A N 1
ATOM 763 C CA . ARG A 1 97 ? 8.929 -3.418 -16.507 1.00 93.50 97 ARG A CA 1
ATOM 764 C C . ARG A 1 97 ? 7.458 -3.803 -16.665 1.00 93.50 97 ARG A C 1
ATOM 766 O O . ARG A 1 97 ? 7.164 -4.898 -17.144 1.00 93.50 97 ARG A O 1
ATOM 773 N N . LEU A 1 98 ? 6.533 -2.932 -16.261 1.00 94.75 98 LEU A N 1
ATOM 774 C CA . LEU A 1 98 ? 5.110 -3.115 -16.518 1.00 94.75 98 LEU A CA 1
ATOM 775 C C . LEU A 1 98 ? 4.832 -2.973 -18.019 1.00 94.75 98 LEU A C 1
ATOM 777 O O . LEU A 1 98 ? 5.487 -2.177 -18.699 1.00 94.75 98 LEU A O 1
ATOM 781 N N . PRO A 1 99 ? 3.847 -3.718 -18.549 1.00 95.12 99 PRO A N 1
ATOM 782 C CA . PRO A 1 99 ? 3.539 -3.683 -19.968 1.00 95.12 99 PRO A CA 1
ATOM 783 C C . PRO A 1 99 ? 3.011 -2.303 -20.354 1.00 95.12 99 PRO A C 1
ATOM 785 O O . PRO A 1 99 ? 2.054 -1.793 -19.762 1.00 95.12 99 PRO A O 1
ATOM 788 N N . GLU A 1 100 ? 3.632 -1.716 -21.368 1.00 93.50 100 GLU A N 1
ATOM 789 C CA . GLU A 1 100 ? 3.135 -0.505 -21.998 1.00 93.50 100 GLU A CA 1
ATOM 790 C C . GLU A 1 100 ? 1.982 -0.857 -22.930 1.00 93.50 100 GLU A C 1
ATOM 792 O O . GLU A 1 100 ? 2.081 -1.774 -23.747 1.00 93.50 100 GLU A O 1
ATOM 797 N N . ALA A 1 101 ? 0.857 -0.168 -22.777 1.00 91.19 101 ALA A N 1
ATOM 798 C CA . ALA A 1 101 ? -0.319 -0.438 -23.585 1.00 91.19 101 ALA A CA 1
ATOM 799 C C . ALA A 1 101 ? -1.149 0.829 -23.796 1.00 91.19 101 ALA A C 1
ATOM 801 O O . ALA A 1 101 ? -1.074 1.783 -23.028 1.00 91.19 101 ALA A O 1
ATOM 802 N N . ALA A 1 102 ? -1.999 0.828 -24.822 1.00 87.88 102 ALA A N 1
ATOM 803 C CA . ALA A 1 102 ? -2.925 1.931 -25.047 1.00 87.88 102 ALA A CA 1
ATOM 804 C C . ALA A 1 102 ? -3.910 2.102 -23.860 1.00 87.88 102 ALA A C 1
ATOM 806 O O . ALA A 1 102 ? -4.266 1.116 -23.197 1.00 87.88 102 ALA A O 1
ATOM 807 N N . PRO A 1 103 ? -4.459 3.314 -23.626 1.00 83.06 103 PRO A N 1
ATOM 808 C CA . PRO A 1 103 ? -5.485 3.550 -22.602 1.00 83.06 103 PRO A CA 1
ATOM 809 C C . PRO A 1 103 ? -6.687 2.595 -22.681 1.00 83.06 103 PRO A C 1
ATOM 811 O O . PRO A 1 103 ? -7.261 2.242 -21.654 1.00 83.06 103 PRO A O 1
ATOM 814 N N . GLN A 1 104 ? -7.022 2.123 -23.886 1.00 80.50 104 GLN A N 1
ATOM 815 C CA . GLN A 1 104 ? -8.125 1.190 -24.142 1.00 80.50 104 GLN A CA 1
ATOM 816 C C . GLN A 1 104 ? -7.771 -0.293 -23.957 1.00 80.50 104 GLN A C 1
ATOM 818 O O . GLN A 1 104 ? -8.661 -1.123 -23.805 1.00 80.50 104 GLN A O 1
ATOM 823 N N . ALA A 1 105 ? -6.485 -0.649 -23.980 1.00 86.31 105 ALA A N 1
ATOM 824 C CA . ALA A 1 105 ? -6.039 -2.038 -23.903 1.00 86.31 105 ALA A CA 1
ATOM 825 C C . ALA A 1 105 ? -6.124 -2.585 -22.470 1.00 86.31 105 ALA A C 1
ATOM 827 O O . ALA A 1 105 ? -6.033 -1.825 -21.514 1.00 86.31 105 ALA A O 1
ATOM 828 N N . ARG A 1 106 ? -6.246 -3.902 -22.287 1.00 83.44 106 ARG A N 1
ATOM 829 C CA . ARG A 1 106 ? -6.372 -4.497 -20.940 1.00 83.44 106 ARG A CA 1
ATOM 830 C C . ARG A 1 106 ? -5.056 -4.533 -20.157 1.00 83.44 106 ARG A C 1
ATOM 832 O O . ARG A 1 106 ? -5.068 -4.414 -18.942 1.00 83.44 106 ARG A O 1
ATOM 839 N N . GLY A 1 107 ? -3.921 -4.658 -20.844 1.00 90.88 107 GLY A N 1
ATOM 840 C CA . GLY A 1 107 ? -2.628 -4.921 -20.205 1.00 90.88 107 GLY A CA 1
ATOM 841 C C . GLY A 1 107 ? -2.345 -6.415 -20.059 1.00 90.88 107 GLY A C 1
ATOM 842 O O . GLY A 1 107 ? -2.924 -7.232 -20.776 1.00 90.88 107 GLY A O 1
ATOM 843 N N . LYS A 1 108 ? -1.447 -6.776 -19.137 1.00 93.75 108 LYS A N 1
ATOM 844 C CA . LYS A 1 108 ? -1.052 -8.169 -18.864 1.00 93.75 108 LYS A CA 1
ATOM 845 C C . LYS A 1 108 ? -1.503 -8.572 -17.462 1.00 93.75 108 LYS A C 1
ATOM 847 O O . LYS A 1 108 ? -1.479 -7.753 -16.550 1.00 93.75 108 LYS A O 1
ATOM 852 N N . ALA A 1 109 ? -1.895 -9.831 -17.289 1.00 92.50 109 ALA A N 1
ATOM 853 C CA . ALA A 1 109 ? -2.259 -10.361 -15.978 1.00 92.50 109 ALA A CA 1
ATOM 854 C C . ALA A 1 109 ? -1.037 -10.423 -15.040 1.00 92.50 109 ALA A C 1
ATOM 856 O O . ALA A 1 109 ? 0.046 -10.843 -15.463 1.00 92.50 109 ALA A O 1
ATOM 857 N N . LEU A 1 110 ? -1.217 -10.045 -13.771 1.00 92.31 110 LEU A N 1
ATOM 858 C CA . LEU A 1 110 ? -0.165 -10.033 -12.744 1.00 92.31 110 LEU A CA 1
ATOM 859 C C . LEU A 1 110 ? 0.453 -11.418 -12.504 1.00 92.31 110 LEU A C 1
ATOM 861 O O . LEU A 1 110 ? 1.666 -11.509 -12.329 1.00 92.31 110 LEU A O 1
ATOM 865 N N . VAL A 1 111 ? -0.342 -12.489 -12.608 1.00 92.25 111 VAL A N 1
ATOM 866 C CA . VAL A 1 111 ? 0.125 -13.892 -12.534 1.00 92.25 111 VAL A CA 1
ATOM 867 C C . VAL A 1 111 ? 1.193 -14.236 -13.582 1.00 92.25 111 VAL A C 1
ATOM 869 O O . VAL A 1 111 ? 1.998 -15.130 -13.373 1.00 92.25 111 VAL A O 1
ATOM 872 N N . ASN A 1 112 ? 1.243 -13.503 -14.702 1.00 92.00 112 ASN A N 1
ATOM 873 C CA . ASN A 1 112 ? 2.231 -13.707 -15.768 1.00 92.00 112 ASN A CA 1
ATOM 874 C C . ASN A 1 112 ? 3.464 -12.795 -15.632 1.00 92.00 112 ASN A C 1
ATOM 876 O O . ASN A 1 112 ? 4.324 -12.773 -16.521 1.00 92.00 112 ASN A O 1
ATOM 880 N N . LEU A 1 113 ? 3.498 -11.951 -14.602 1.00 91.69 113 LEU A N 1
ATOM 881 C CA . LEU A 1 113 ? 4.579 -11.005 -14.321 1.00 91.69 113 LEU A CA 1
ATOM 882 C C . LEU A 1 113 ? 5.300 -11.344 -13.015 1.00 91.69 113 LEU A C 1
ATOM 884 O O . LEU A 1 113 ? 6.502 -11.106 -12.905 1.00 91.69 113 LEU A O 1
ATOM 888 N N . LEU A 1 114 ? 4.568 -11.885 -12.043 1.00 92.94 114 LEU A N 1
ATOM 889 C CA . LEU A 1 114 ? 5.048 -12.227 -10.713 1.00 92.94 114 LEU A CA 1
ATOM 890 C C . LEU A 1 114 ? 4.968 -13.747 -10.506 1.00 92.94 114 LEU A C 1
ATOM 892 O O . LEU A 1 114 ? 4.019 -14.363 -10.991 1.00 92.94 114 LEU A O 1
ATOM 896 N N . PRO A 1 115 ? 5.929 -14.360 -9.794 1.00 92.25 115 PRO A N 1
ATOM 897 C CA . PRO A 1 115 ? 5.896 -15.783 -9.476 1.00 92.25 115 PRO A CA 1
ATOM 898 C C . PRO A 1 115 ? 4.909 -16.033 -8.326 1.00 92.25 115 PRO A C 1
ATOM 900 O O . PRO A 1 115 ? 5.313 -16.172 -7.172 1.00 92.25 115 PRO A O 1
ATOM 903 N N . LEU A 1 116 ? 3.617 -16.009 -8.654 1.00 91.56 116 LEU A N 1
ATOM 904 C CA . LEU A 1 116 ? 2.521 -16.263 -7.721 1.00 91.56 116 LEU A CA 1
ATOM 905 C C . LEU A 1 116 ? 2.225 -17.762 -7.648 1.00 91.56 116 LEU A C 1
ATOM 907 O O . LEU A 1 116 ? 2.250 -18.456 -8.667 1.00 91.56 116 LEU A O 1
ATOM 911 N N . GLU A 1 117 ? 1.935 -18.254 -6.448 1.00 89.38 117 GLU A N 1
ATOM 912 C CA . GLU A 1 117 ? 1.418 -19.605 -6.252 1.00 89.38 117 GLU A CA 1
ATOM 913 C C . GLU A 1 117 ? -0.037 -19.729 -6.735 1.00 89.38 117 GLU A C 1
ATOM 915 O O . GLU A 1 117 ? -0.724 -18.747 -7.031 1.00 89.38 117 GLU A O 1
ATOM 920 N N . GLN A 1 118 ? -0.530 -20.966 -6.806 1.00 87.50 118 GLN A N 1
ATOM 921 C CA . GLN A 1 118 ? -1.937 -21.220 -7.095 1.00 87.50 118 GLN A CA 1
ATOM 922 C C . GLN A 1 118 ? -2.827 -20.550 -6.031 1.00 87.50 118 GLN A C 1
ATOM 924 O O . GLN A 1 118 ? -2.523 -20.592 -4.838 1.00 87.50 118 GLN A O 1
ATOM 929 N N . ASP A 1 119 ? -3.901 -19.898 -6.485 1.00 86.06 119 ASP A N 1
ATOM 930 C CA . ASP A 1 119 ? -4.866 -19.139 -5.671 1.00 86.06 119 ASP A CA 1
ATOM 931 C C . ASP A 1 119 ? -4.292 -17.926 -4.909 1.00 86.06 119 ASP A C 1
ATOM 933 O O . ASP A 1 119 ? -4.989 -17.268 -4.127 1.00 86.06 119 ASP A O 1
ATOM 937 N N . GLU A 1 120 ? -3.034 -17.562 -5.168 1.00 90.06 120 GLU A N 1
ATOM 938 C CA . GLU A 1 120 ? -2.428 -16.344 -4.650 1.00 90.06 120 GLU A CA 1
ATOM 939 C C . GLU A 1 120 ? -2.847 -15.131 -5.491 1.00 90.06 120 GLU A C 1
ATOM 941 O O . GLU A 1 120 ? -2.597 -15.053 -6.695 1.00 90.06 120 GLU A O 1
ATOM 946 N N . ARG A 1 121 ? -3.469 -14.141 -4.841 1.00 89.50 121 ARG A N 1
ATOM 947 C CA . ARG A 1 121 ? -3.883 -12.883 -5.481 1.00 89.50 121 ARG A CA 1
ATOM 948 C C . ARG A 1 121 ? -3.121 -11.698 -4.912 1.00 89.50 121 ARG A C 1
ATOM 950 O O . ARG A 1 121 ? -2.772 -11.693 -3.736 1.00 89.50 121 ARG A O 1
ATOM 957 N N . ILE A 1 122 ? -2.920 -10.661 -5.720 1.00 92.94 122 ILE A N 1
ATOM 958 C CA . ILE A 1 122 ? -2.377 -9.385 -5.244 1.00 92.94 122 ILE A CA 1
ATOM 959 C C . ILE A 1 122 ? -3.488 -8.593 -4.553 1.00 92.94 122 ILE A C 1
ATOM 961 O O . ILE A 1 122 ? -4.532 -8.335 -5.144 1.00 92.94 122 ILE A O 1
ATOM 965 N N . THR A 1 123 ? -3.260 -8.215 -3.299 1.00 91.75 123 THR A N 1
ATOM 966 C CA . THR A 1 123 ? -4.207 -7.470 -2.458 1.00 91.75 123 THR A CA 1
ATOM 967 C C . THR A 1 123 ? -3.913 -5.981 -2.455 1.00 91.75 123 THR A C 1
ATOM 969 O O . THR A 1 123 ? -4.821 -5.164 -2.329 1.00 91.75 123 THR A O 1
ATOM 972 N N . SER A 1 124 ? -2.647 -5.588 -2.591 1.00 92.06 124 SER A N 1
ATOM 973 C CA . SER A 1 124 ? -2.251 -4.181 -2.563 1.00 92.06 124 SER A CA 1
ATOM 974 C C . SER A 1 124 ? -1.090 -3.913 -3.512 1.00 92.06 124 SER A C 1
ATOM 976 O O . SER A 1 124 ? -0.128 -4.677 -3.580 1.00 92.06 124 SER A O 1
ATOM 978 N N . VAL A 1 125 ? -1.201 -2.806 -4.247 1.00 93.88 125 VAL A N 1
ATOM 979 C CA . VAL A 1 125 ? -0.174 -2.288 -5.157 1.00 93.88 125 VAL A CA 1
ATOM 980 C C . VAL A 1 125 ? 0.231 -0.916 -4.651 1.00 93.88 125 VAL A C 1
ATOM 982 O O . VAL A 1 125 ? -0.612 -0.025 -4.522 1.00 93.88 125 VAL A O 1
ATOM 985 N N . MET A 1 126 ? 1.509 -0.772 -4.332 1.00 92.69 126 MET A N 1
ATOM 986 C CA . MET A 1 126 ? 2.042 0.353 -3.581 1.00 92.69 126 MET A CA 1
ATOM 987 C C . MET A 1 126 ? 3.278 0.902 -4.298 1.00 92.69 126 MET A C 1
ATOM 989 O O . MET A 1 126 ? 4.344 0.289 -4.210 1.00 92.69 126 MET A O 1
ATOM 993 N N . PRO A 1 127 ? 3.162 2.018 -5.041 1.00 92.88 127 PRO A N 1
ATOM 994 C CA . PRO A 1 127 ? 4.344 2.725 -5.513 1.00 92.88 127 PRO A CA 1
ATOM 995 C C . PRO A 1 127 ? 5.120 3.259 -4.307 1.00 92.88 127 PRO A C 1
ATOM 997 O O . PRO A 1 127 ? 4.525 3.797 -3.372 1.00 92.88 127 PRO A O 1
ATOM 1000 N N . LEU A 1 128 ? 6.437 3.084 -4.317 1.00 91.19 128 LEU A N 1
ATOM 1001 C CA . LEU A 1 128 ? 7.304 3.708 -3.327 1.00 91.19 128 LEU A CA 1
ATOM 1002 C C . LEU A 1 128 ? 7.472 5.200 -3.654 1.00 91.19 128 LEU A C 1
ATOM 1004 O O . LEU A 1 128 ? 7.480 5.556 -4.834 1.00 91.19 128 LEU A O 1
ATOM 1008 N N . PRO A 1 129 ? 7.615 6.073 -2.643 1.00 87.69 129 PRO A N 1
ATOM 1009 C CA . PRO A 1 129 ? 8.013 7.458 -2.869 1.00 87.69 129 PRO A CA 1
ATOM 1010 C C . PRO A 1 129 ? 9.320 7.519 -3.661 1.00 87.69 129 PRO A C 1
ATOM 1012 O O . PRO A 1 129 ? 10.200 6.685 -3.456 1.00 87.69 129 PRO A O 1
ATOM 1015 N N . GLU A 1 130 ? 9.446 8.500 -4.551 1.00 81.12 130 GLU A N 1
ATOM 1016 C CA . GLU A 1 130 ? 10.668 8.688 -5.347 1.00 81.12 130 GLU A CA 1
ATOM 1017 C C . GLU A 1 130 ? 11.866 9.090 -4.486 1.00 81.12 130 GLU A C 1
ATOM 1019 O O . GLU A 1 130 ? 12.995 8.714 -4.784 1.00 81.12 130 GLU A O 1
ATOM 1024 N N . ASP A 1 131 ? 11.603 9.836 -3.415 1.00 85.19 131 ASP A N 1
ATOM 1025 C CA . ASP A 1 131 ? 12.609 10.265 -2.457 1.00 85.19 131 ASP A CA 1
ATOM 1026 C C . ASP A 1 131 ? 12.923 9.134 -1.469 1.00 85.19 131 ASP A C 1
ATOM 1028 O O . ASP A 1 131 ? 12.139 8.831 -0.561 1.00 85.19 131 ASP A O 1
ATOM 1032 N N . GLU A 1 132 ? 14.080 8.501 -1.664 1.00 83.25 132 GLU A N 1
ATOM 1033 C CA . GLU A 1 132 ? 14.548 7.401 -0.821 1.00 83.25 132 GLU A CA 1
ATOM 1034 C C . GLU A 1 132 ? 14.819 7.846 0.626 1.00 83.25 132 GLU A C 1
ATOM 1036 O O . GLU A 1 132 ? 14.676 7.040 1.546 1.00 83.25 132 GLU A O 1
ATOM 1041 N N . GLU A 1 133 ? 15.118 9.130 0.870 1.00 84.81 133 GLU A N 1
ATOM 1042 C CA . GLU A 1 133 ? 15.359 9.653 2.224 1.00 84.81 133 GLU A CA 1
ATOM 1043 C C . GLU A 1 133 ? 14.092 9.619 3.093 1.00 84.81 133 GLU A C 1
ATOM 1045 O O . GLU A 1 133 ? 14.153 9.597 4.327 1.00 84.81 133 GLU A O 1
ATOM 1050 N N . GLN A 1 134 ? 12.916 9.586 2.462 1.00 84.25 134 GLN A N 1
ATOM 1051 C CA . GLN A 1 134 ? 11.639 9.483 3.165 1.00 84.25 134 GLN A CA 1
ATOM 1052 C C . GLN A 1 134 ? 11.333 8.054 3.608 1.00 84.25 134 GLN A C 1
ATOM 1054 O O . GLN A 1 134 ? 10.527 7.861 4.519 1.00 84.25 134 GLN A O 1
ATOM 1059 N N . TRP A 1 135 ? 11.973 7.040 3.019 1.00 86.06 135 TRP A N 1
ATOM 1060 C CA . TRP A 1 135 ? 11.626 5.645 3.284 1.00 86.06 135 TRP A CA 1
ATOM 1061 C C . TRP A 1 135 ? 11.852 5.242 4.745 1.00 86.06 135 TRP A C 1
ATOM 1063 O O . TRP A 1 135 ? 11.093 4.438 5.282 1.00 86.06 135 TRP A O 1
ATOM 1073 N N . ASP A 1 136 ? 12.830 5.839 5.424 1.00 86.50 136 ASP A N 1
ATOM 1074 C CA . ASP A 1 136 ? 13.106 5.545 6.835 1.00 86.50 136 ASP A CA 1
ATOM 1075 C C . ASP A 1 136 ? 12.081 6.145 7.808 1.00 86.50 136 ASP A C 1
ATOM 1077 O O . ASP A 1 136 ? 11.921 5.643 8.929 1.00 86.50 136 ASP A O 1
ATOM 1081 N N . LYS A 1 137 ? 11.374 7.195 7.375 1.00 89.31 137 LYS A N 1
ATOM 1082 C CA . LYS A 1 137 ? 10.325 7.885 8.145 1.00 89.31 137 LYS A CA 1
ATOM 1083 C C . LYS A 1 137 ? 8.952 7.243 7.965 1.00 89.31 137 LYS A C 1
ATOM 1085 O O . LYS A 1 137 ? 8.035 7.532 8.726 1.00 89.31 137 LYS A O 1
ATOM 1090 N N . LEU A 1 138 ? 8.808 6.393 6.951 1.00 93.50 138 LEU A N 1
ATOM 1091 C CA . LEU A 1 138 ? 7.541 5.785 6.586 1.00 93.50 138 LEU A CA 1
ATOM 1092 C C . LEU A 1 138 ? 7.396 4.381 7.162 1.00 93.50 138 LEU A C 1
ATOM 1094 O O . LEU A 1 138 ? 8.342 3.591 7.274 1.00 93.50 138 LEU A O 1
ATOM 1098 N N . HIS A 1 139 ? 6.153 4.055 7.478 1.00 94.75 139 HIS A N 1
ATOM 1099 C CA . HIS A 1 139 ? 5.739 2.750 7.944 1.00 94.75 139 HIS A CA 1
ATOM 1100 C C . HIS A 1 139 ? 4.834 2.072 6.925 1.00 94.75 139 HIS A C 1
ATOM 1102 O O . HIS A 1 139 ? 4.238 2.707 6.058 1.00 94.75 139 HIS A O 1
ATOM 1108 N N . VAL A 1 140 ? 4.739 0.753 7.045 1.00 94.88 140 VAL A N 1
ATOM 1109 C CA . VAL A 1 140 ? 3.772 -0.062 6.317 1.00 94.88 140 VAL A CA 1
ATOM 1110 C C . VAL A 1 140 ? 2.866 -0.726 7.337 1.00 94.88 140 VAL A C 1
ATOM 1112 O O . VAL A 1 140 ? 3.343 -1.483 8.190 1.00 94.88 140 VAL A O 1
ATOM 1115 N N . MET A 1 141 ? 1.573 -0.432 7.244 1.00 96.62 141 MET A N 1
ATOM 1116 C CA . MET A 1 141 ? 0.533 -1.080 8.028 1.00 96.62 141 MET A CA 1
ATOM 1117 C C . MET A 1 141 ? -0.077 -2.222 7.224 1.00 96.62 141 MET A C 1
ATOM 1119 O O . MET A 1 141 ? -0.457 -2.047 6.066 1.00 96.62 141 MET A O 1
ATOM 1123 N N . PHE A 1 142 ? -0.178 -3.383 7.856 1.00 96.31 142 PHE A N 1
ATOM 1124 C CA . PHE A 1 142 ? -0.842 -4.571 7.342 1.00 96.31 142 PHE A CA 1
ATOM 1125 C C . PHE A 1 142 ? -2.123 -4.804 8.133 1.00 96.31 142 PHE A C 1
ATOM 1127 O O . PHE A 1 142 ? -2.110 -4.663 9.355 1.00 96.31 142 PHE A O 1
ATOM 1134 N N . ALA A 1 143 ? -3.179 -5.238 7.451 1.00 96.44 143 ALA A N 1
ATOM 1135 C CA . ALA A 1 143 ? -4.385 -5.772 8.072 1.00 96.44 143 ALA A CA 1
ATOM 1136 C C . ALA A 1 143 ? -4.778 -7.105 7.437 1.00 96.44 143 ALA A C 1
ATOM 1138 O 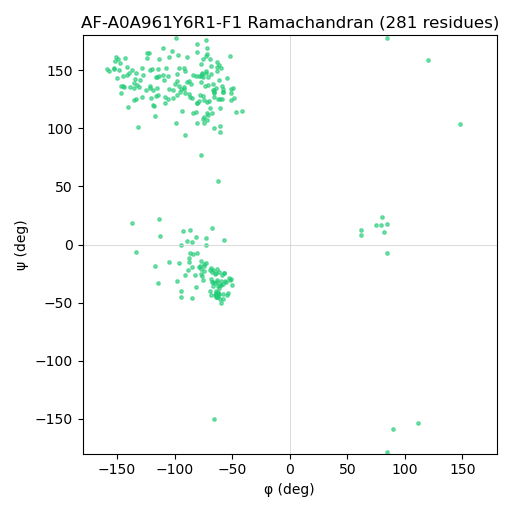O . ALA A 1 143 ? -4.687 -7.279 6.216 1.00 96.44 143 ALA A O 1
ATOM 1139 N N . THR A 1 144 ? -5.243 -8.031 8.266 1.00 96.06 144 THR A N 1
ATOM 1140 C CA . THR A 1 144 ? -5.675 -9.371 7.858 1.00 96.06 144 THR A CA 1
ATOM 1141 C C . THR A 1 144 ? -7.186 -9.546 7.968 1.00 96.06 144 THR A C 1
ATOM 1143 O O . THR A 1 144 ? -7.881 -8.720 8.564 1.00 96.06 144 THR A O 1
ATOM 1146 N N . ARG A 1 145 ? -7.706 -10.648 7.418 1.00 95.44 145 ARG A N 1
ATOM 1147 C CA . ARG A 1 145 ? -9.131 -11.010 7.484 1.00 95.44 145 ARG A CA 1
ATOM 1148 C C . ARG A 1 145 ? -9.554 -11.358 8.908 1.00 95.44 145 ARG A C 1
ATOM 1150 O O . ARG A 1 145 ? -10.684 -11.050 9.284 1.00 95.44 145 ARG A O 1
ATOM 1157 N N . ALA A 1 146 ? -8.646 -11.933 9.696 1.00 95.25 146 ALA A N 1
ATOM 1158 C CA . ALA A 1 146 ? -8.846 -12.230 11.113 1.00 95.25 146 ALA A CA 1
ATOM 1159 C C . ALA A 1 146 ? -8.824 -10.984 12.026 1.00 95.25 146 ALA A C 1
ATOM 1161 O O . ALA A 1 146 ? -8.981 -11.108 13.240 1.00 95.25 146 ALA A O 1
ATOM 1162 N N . GLY A 1 147 ? -8.631 -9.778 11.474 1.00 95.25 147 GLY A N 1
ATOM 1163 C CA . GLY A 1 147 ? -8.609 -8.538 12.253 1.00 95.25 147 GLY A CA 1
ATOM 1164 C C . GLY A 1 147 ? -7.288 -8.292 12.985 1.00 95.25 147 GLY A C 1
ATOM 1165 O O . GLY A 1 147 ? -7.233 -7.466 13.902 1.00 95.25 147 GLY A O 1
ATOM 1166 N N . THR A 1 148 ? -6.216 -8.990 12.599 1.00 95.94 148 THR A N 1
ATOM 1167 C CA . THR A 1 148 ? -4.862 -8.698 13.078 1.00 95.94 148 THR A CA 1
ATOM 1168 C C . THR A 1 148 ? -4.240 -7.581 12.247 1.00 95.94 148 THR A C 1
ATOM 1170 O O . THR A 1 148 ? -4.510 -7.433 11.053 1.00 95.94 148 THR A O 1
ATOM 1173 N N . VAL A 1 149 ? -3.424 -6.763 12.904 1.00 96.62 149 VAL A N 1
ATOM 1174 C CA . VAL A 1 149 ? -2.677 -5.669 12.294 1.00 96.62 149 VAL A CA 1
ATOM 1175 C C . VAL A 1 149 ? -1.209 -5.746 12.655 1.00 96.62 149 VAL A C 1
ATOM 1177 O O . VAL A 1 149 ? -0.818 -6.248 13.715 1.00 96.62 149 VAL A O 1
ATOM 1180 N N . ARG A 1 150 ? -0.371 -5.232 11.762 1.00 95.56 150 ARG A N 1
ATOM 1181 C CA . ARG A 1 150 ? 1.076 -5.256 11.940 1.00 95.56 150 ARG A CA 1
ATOM 1182 C C . ARG A 1 150 ? 1.705 -4.015 11.320 1.00 95.56 150 ARG A C 1
ATOM 1184 O O . ARG A 1 150 ? 1.440 -3.710 10.165 1.00 95.56 150 ARG A O 1
ATOM 1191 N N . ARG A 1 151 ? 2.571 -3.333 12.077 1.00 95.88 151 ARG A N 1
ATOM 1192 C CA . ARG A 1 151 ? 3.340 -2.165 11.618 1.00 95.88 151 ARG A CA 1
ATOM 1193 C C . ARG A 1 151 ? 4.804 -2.532 11.395 1.00 95.88 151 ARG A C 1
ATOM 1195 O O . ARG A 1 151 ? 5.470 -2.989 12.324 1.00 95.88 151 ARG A O 1
ATOM 1202 N N . ASN A 1 152 ? 5.324 -2.277 10.199 1.00 94.19 152 ASN A N 1
ATOM 1203 C CA . ASN A 1 152 ? 6.742 -2.427 9.847 1.00 94.19 152 ASN A CA 1
ATOM 1204 C C . ASN A 1 152 ? 7.326 -1.107 9.342 1.00 94.19 152 ASN A C 1
ATOM 1206 O O . ASN A 1 152 ? 6.584 -0.179 9.024 1.00 94.19 152 ASN A O 1
ATOM 1210 N N . ARG A 1 153 ? 8.656 -1.000 9.282 1.00 93.56 153 ARG A N 1
ATOM 1211 C CA . ARG A 1 153 ? 9.297 0.124 8.584 1.00 93.56 153 ARG A CA 1
ATOM 1212 C C . ARG A 1 153 ? 9.233 -0.125 7.083 1.00 93.56 153 ARG A C 1
ATOM 1214 O O . ARG A 1 153 ? 9.360 -1.270 6.653 1.00 93.56 153 ARG A O 1
ATOM 1221 N N . LEU A 1 154 ? 9.078 0.926 6.284 1.00 92.31 154 LEU A N 1
ATOM 1222 C CA . LEU A 1 154 ? 9.109 0.787 4.827 1.00 92.31 154 LEU A CA 1
ATOM 1223 C C . LEU A 1 154 ? 10.479 0.287 4.338 1.00 92.31 154 LEU A C 1
ATOM 1225 O O . LEU A 1 154 ? 10.540 -0.514 3.403 1.00 92.31 154 LEU A O 1
ATOM 1229 N N . SER A 1 155 ? 11.559 0.652 5.038 1.00 89.81 155 SER A N 1
ATOM 1230 C CA . SER A 1 155 ? 12.919 0.167 4.775 1.00 89.81 155 SER A CA 1
ATOM 1231 C C . SER A 1 155 ? 13.066 -1.363 4.830 1.00 89.81 155 SER A C 1
ATOM 1233 O O . SER A 1 155 ? 13.894 -1.923 4.106 1.00 89.81 155 SER A O 1
ATOM 1235 N N . ASP A 1 156 ? 12.190 -2.076 5.553 1.00 89.62 156 ASP A N 1
ATOM 1236 C CA . ASP A 1 156 ? 12.157 -3.548 5.559 1.00 89.62 156 ASP A CA 1
ATOM 1237 C C . ASP A 1 156 ? 11.823 -4.136 4.169 1.00 89.62 156 ASP A C 1
ATOM 1239 O O . ASP A 1 156 ? 12.140 -5.300 3.890 1.00 89.62 156 ASP A O 1
ATOM 1243 N N . PHE A 1 157 ? 11.208 -3.348 3.281 1.00 89.44 157 PHE A N 1
ATOM 1244 C CA . PHE A 1 157 ? 10.724 -3.764 1.960 1.00 89.44 157 PHE A CA 1
ATOM 1245 C C . PHE A 1 157 ? 11.481 -3.130 0.790 1.00 89.44 157 PHE A C 1
ATOM 1247 O O . PHE A 1 157 ? 11.122 -3.342 -0.368 1.00 89.44 157 PHE A O 1
ATOM 1254 N N . VAL A 1 158 ? 12.572 -2.412 1.061 1.00 85.62 158 VAL A N 1
ATOM 1255 C CA . VAL A 1 158 ? 13.420 -1.827 0.012 1.00 85.62 158 VAL A CA 1
ATOM 1256 C C . VAL A 1 158 ? 14.147 -2.919 -0.763 1.00 85.62 158 VAL A C 1
ATOM 1258 O O . VAL A 1 158 ? 14.171 -2.918 -1.995 1.00 85.62 158 VAL A O 1
ATOM 1261 N N . GLN A 1 159 ? 14.692 -3.912 -0.061 1.00 87.75 159 GLN A N 1
ATOM 1262 C CA . GLN A 1 159 ? 15.357 -5.060 -0.673 1.00 87.75 159 GLN A CA 1
ATOM 1263 C C . GLN A 1 159 ? 14.412 -6.263 -0.728 1.00 87.75 159 GLN A C 1
ATOM 1265 O O . GLN A 1 159 ? 14.152 -6.934 0.277 1.00 87.75 159 GLN A O 1
ATOM 1270 N N . VAL A 1 160 ? 13.908 -6.528 -1.934 1.00 90.81 160 VAL A N 1
ATOM 1271 C CA . VAL A 1 160 ? 13.026 -7.652 -2.265 1.00 90.81 160 VAL A CA 1
ATOM 1272 C C . VAL A 1 160 ? 13.619 -8.377 -3.466 1.00 90.81 160 VAL A C 1
ATOM 1274 O O . VAL A 1 160 ? 13.913 -7.752 -4.488 1.00 90.81 160 VAL A O 1
ATOM 1277 N N . ASN A 1 161 ? 13.801 -9.689 -3.328 1.00 90.69 161 ASN A N 1
ATOM 1278 C CA . ASN A 1 161 ? 14.351 -10.543 -4.376 1.00 90.69 161 ASN A CA 1
ATOM 1279 C C . ASN A 1 161 ? 13.340 -10.733 -5.515 1.00 90.69 161 ASN A C 1
ATOM 1281 O O . ASN A 1 161 ? 12.140 -10.527 -5.343 1.00 90.69 161 ASN A O 1
ATOM 1285 N N . ARG A 1 162 ? 13.808 -11.209 -6.674 1.00 85.94 162 ARG A N 1
ATOM 1286 C CA . ARG A 1 162 ? 12.940 -11.478 -7.836 1.00 85.94 162 ARG A CA 1
ATOM 1287 C C . ARG A 1 162 ? 11.820 -12.484 -7.533 1.00 85.94 162 ARG A C 1
ATOM 1289 O O . ARG A 1 162 ? 10.717 -12.324 -8.041 1.00 85.94 162 ARG A O 1
ATOM 1296 N N . ASN A 1 163 ? 12.090 -13.467 -6.674 1.00 89.69 163 ASN A N 1
ATOM 1297 C CA . ASN A 1 163 ? 11.108 -14.468 -6.234 1.00 89.69 163 ASN A CA 1
ATOM 1298 C C . ASN A 1 163 ? 10.186 -13.957 -5.112 1.00 89.69 163 ASN A C 1
ATOM 1300 O O . ASN A 1 163 ? 9.412 -14.725 -4.553 1.00 89.69 163 ASN A O 1
ATOM 1304 N N . GLY A 1 164 ? 10.282 -12.673 -4.765 1.00 92.12 164 GLY A N 1
ATOM 1305 C CA . GLY A 1 164 ? 9.573 -12.074 -3.648 1.00 92.12 164 GLY A CA 1
ATOM 1306 C C . GLY A 1 164 ? 10.281 -12.258 -2.307 1.00 92.12 164 GLY A C 1
ATOM 1307 O O . GLY A 1 164 ? 11.390 -12.792 -2.201 1.00 92.12 164 GLY A O 1
ATOM 1308 N N . LYS A 1 165 ? 9.632 -11.749 -1.266 1.00 92.38 165 LYS A N 1
ATOM 1309 C CA . LYS A 1 165 ? 10.056 -11.805 0.134 1.00 92.38 165 LYS A CA 1
ATOM 1310 C C . LYS A 1 165 ? 8.820 -12.028 1.001 1.00 92.38 165 LYS A C 1
ATOM 1312 O O . LYS A 1 165 ? 7.752 -11.520 0.687 1.00 92.38 165 LYS A O 1
ATOM 1317 N N . ILE A 1 166 ? 8.964 -12.760 2.102 1.00 91.62 166 ILE A N 1
ATOM 1318 C CA . ILE A 1 166 ? 7.886 -12.896 3.091 1.00 91.62 166 ILE A CA 1
ATOM 1319 C C . ILE A 1 166 ? 7.716 -11.546 3.793 1.00 91.62 166 ILE A C 1
ATOM 1321 O O . ILE A 1 166 ? 8.655 -11.079 4.445 1.00 91.62 166 ILE A O 1
ATOM 1325 N N . ALA A 1 167 ? 6.542 -10.934 3.654 1.00 91.44 167 ALA A N 1
ATOM 1326 C CA . ALA A 1 167 ? 6.188 -9.687 4.320 1.00 91.44 167 ALA A CA 1
ATOM 1327 C C . ALA A 1 167 ? 5.648 -9.931 5.732 1.00 91.44 167 ALA A C 1
ATOM 1329 O O . ALA A 1 167 ? 6.102 -9.308 6.691 1.00 91.44 167 ALA A O 1
ATOM 1330 N N . MET A 1 168 ? 4.744 -10.900 5.870 1.00 89.69 168 MET A N 1
ATOM 1331 C CA . MET A 1 168 ? 4.264 -11.384 7.160 1.00 89.69 168 MET A CA 1
ATOM 1332 C C . MET A 1 168 ? 3.911 -12.864 7.067 1.00 89.69 168 MET A C 1
ATOM 1334 O O . MET A 1 168 ? 3.504 -13.342 6.010 1.00 89.69 168 MET A O 1
ATOM 1338 N N . LYS A 1 169 ? 4.057 -13.583 8.179 1.00 87.75 169 LYS A N 1
ATOM 1339 C CA . LYS A 1 169 ? 3.441 -14.901 8.322 1.00 87.75 169 LYS A CA 1
ATOM 1340 C C . LYS A 1 169 ? 1.963 -14.728 8.651 1.00 87.75 169 LYS A C 1
ATOM 1342 O O . LYS A 1 169 ? 1.600 -13.786 9.354 1.00 87.75 169 LYS A O 1
ATOM 1347 N N . LEU A 1 170 ? 1.154 -15.636 8.133 1.00 89.88 170 LEU A N 1
ATOM 1348 C CA . LEU A 1 170 ? -0.279 -15.711 8.367 1.00 89.88 170 LEU A CA 1
ATOM 1349 C C . LEU A 1 170 ? -0.600 -17.067 8.982 1.00 89.88 170 LEU A C 1
ATOM 1351 O O . LEU A 1 170 ? 0.096 -18.046 8.703 1.00 89.88 170 LEU A O 1
ATOM 1355 N N . ASP A 1 171 ? -1.644 -17.094 9.798 1.00 89.38 171 ASP A N 1
ATOM 1356 C CA . ASP A 1 171 ? -2.218 -18.337 10.295 1.00 89.38 171 ASP A CA 1
ATOM 1357 C C . ASP A 1 171 ? -3.031 -19.025 9.185 1.00 89.38 171 ASP A C 1
ATOM 1359 O O . ASP A 1 171 ? -3.447 -18.393 8.205 1.00 89.38 171 ASP A O 1
ATOM 1363 N N . ASP A 1 172 ? -3.260 -20.331 9.327 1.00 85.88 172 ASP A N 1
ATOM 1364 C CA . ASP A 1 172 ? -3.977 -21.118 8.323 1.00 85.88 172 ASP A CA 1
ATOM 1365 C C . ASP A 1 172 ? -5.395 -20.571 8.085 1.00 85.88 172 ASP A C 1
ATOM 1367 O O . ASP A 1 172 ? -6.199 -20.422 9.005 1.00 85.88 172 ASP A O 1
ATOM 1371 N N . GLY A 1 173 ? -5.711 -20.279 6.820 1.00 86.88 173 GLY A N 1
ATOM 1372 C CA . GLY A 1 173 ? -7.006 -19.729 6.404 1.00 86.88 173 GLY A CA 1
ATOM 1373 C C . GLY A 1 173 ? -7.141 -18.206 6.527 1.00 86.88 173 GLY A C 1
ATOM 1374 O O . GLY A 1 173 ? -8.122 -17.648 6.020 1.00 86.88 173 GLY A O 1
ATOM 1375 N N . ASP A 1 174 ? -6.163 -17.521 7.126 1.00 92.06 174 ASP A N 1
ATOM 1376 C CA . ASP A 1 174 ? -6.103 -16.060 7.141 1.00 92.06 174 ASP A CA 1
ATOM 1377 C C . ASP A 1 174 ? -5.524 -15.507 5.824 1.00 92.06 174 ASP A C 1
ATOM 1379 O O . ASP A 1 174 ? -4.985 -16.222 4.976 1.00 92.06 174 ASP A O 1
ATOM 1383 N N . GLY A 1 175 ? -5.686 -14.208 5.604 1.00 92.69 175 GLY A N 1
ATOM 1384 C CA . GLY A 1 175 ? -5.204 -13.531 4.411 1.00 92.69 175 GLY A CA 1
ATOM 1385 C C . GLY A 1 175 ? -5.055 -12.041 4.636 1.00 92.69 175 GLY A C 1
ATOM 1386 O O . GLY A 1 175 ? -5.806 -11.446 5.406 1.00 92.69 175 GLY A O 1
ATOM 1387 N N . ILE A 1 176 ? -4.126 -11.416 3.917 1.00 94.56 176 ILE A N 1
ATOM 1388 C CA . ILE A 1 176 ? -4.030 -9.955 3.903 1.00 94.56 176 ILE A CA 1
ATOM 1389 C C . ILE A 1 176 ? -5.282 -9.369 3.241 1.00 94.56 176 ILE A C 1
ATOM 1391 O O . ILE A 1 176 ? -5.690 -9.792 2.158 1.00 94.56 176 ILE A O 1
ATOM 1395 N N . VAL A 1 177 ? -5.864 -8.364 3.887 1.00 94.06 177 VAL A N 1
ATOM 1396 C CA . VAL A 1 177 ? -6.958 -7.545 3.356 1.00 94.06 177 VAL A CA 1
ATOM 1397 C C . VAL A 1 177 ? -6.406 -6.289 2.699 1.00 94.06 177 VAL A C 1
ATOM 1399 O O . VAL A 1 177 ? -6.800 -5.949 1.587 1.00 94.06 177 VAL A O 1
ATOM 1402 N N . GLY A 1 178 ? -5.461 -5.621 3.359 1.00 92.75 178 GLY A N 1
ATOM 1403 C CA . GLY A 1 178 ? -4.905 -4.370 2.870 1.00 92.75 178 GLY A CA 1
ATOM 1404 C C . GLY A 1 178 ? -3.523 -4.089 3.432 1.00 92.75 178 GLY A C 1
ATOM 1405 O O . GLY A 1 178 ? -3.195 -4.480 4.554 1.00 92.75 178 GLY A O 1
ATOM 1406 N N . VAL A 1 179 ? -2.726 -3.392 2.625 1.00 95.19 179 VAL A N 1
ATOM 1407 C CA . VAL A 1 179 ? -1.414 -2.874 3.002 1.00 95.19 179 VAL A CA 1
ATOM 1408 C C . VAL A 1 179 ? -1.317 -1.426 2.541 1.00 95.19 179 VAL A C 1
ATOM 1410 O O . VAL A 1 179 ? -1.531 -1.134 1.361 1.00 95.19 179 VAL A O 1
ATOM 1413 N N . GLN A 1 180 ? -1.012 -0.511 3.457 1.00 95.19 180 GLN A N 1
ATOM 1414 C CA . GLN A 1 180 ? -0.905 0.919 3.161 1.00 95.19 180 GLN A CA 1
ATOM 1415 C C . GLN A 1 180 ? 0.316 1.533 3.851 1.00 95.19 180 GLN A C 1
ATOM 1417 O O . GLN A 1 180 ? 0.757 1.052 4.896 1.00 95.19 180 GLN A O 1
ATOM 1422 N N . ILE A 1 181 ? 0.878 2.569 3.224 1.00 94.44 181 ILE A N 1
ATOM 1423 C CA . ILE A 1 181 ? 1.924 3.401 3.827 1.00 94.44 181 ILE A CA 1
ATOM 1424 C C . ILE A 1 181 ? 1.252 4.336 4.826 1.00 94.44 181 ILE A C 1
ATOM 1426 O O . ILE A 1 181 ? 0.180 4.862 4.533 1.00 94.44 181 ILE A O 1
ATOM 1430 N N . CYS A 1 182 ? 1.892 4.545 5.968 1.00 95.31 182 CYS A N 1
ATOM 1431 C CA . CYS A 1 182 ? 1.465 5.511 6.970 1.00 95.31 182 CYS A CA 1
ATOM 1432 C C . CYS A 1 182 ? 2.663 6.190 7.640 1.00 95.31 182 CYS A C 1
ATOM 1434 O O . CYS A 1 182 ? 3.789 5.677 7.611 1.00 95.31 182 CYS A O 1
ATOM 1436 N N . THR A 1 183 ? 2.406 7.335 8.258 1.00 94.94 183 THR A N 1
ATOM 1437 C CA . THR A 1 183 ? 3.296 7.979 9.227 1.00 94.94 183 THR A CA 1
ATOM 1438 C C . THR A 1 183 ? 2.829 7.663 10.650 1.00 94.94 183 THR A C 1
ATOM 1440 O O . THR A 1 183 ? 1.846 6.953 10.864 1.00 94.94 183 THR A O 1
ATOM 1443 N N . GLU A 1 184 ? 3.564 8.143 11.652 1.00 94.56 184 GLU A N 1
ATOM 1444 C CA . GLU A 1 184 ? 3.135 8.036 13.053 1.00 94.56 184 GLU A CA 1
ATOM 1445 C C . GLU A 1 184 ? 1.976 8.987 13.396 1.00 94.56 184 GLU A C 1
ATOM 1447 O O . GLU A 1 184 ? 1.292 8.759 14.390 1.00 94.56 184 GLU A O 1
ATOM 1452 N N . ASP A 1 185 ? 1.723 9.983 12.542 1.00 93.75 185 ASP A N 1
ATOM 1453 C CA . ASP A 1 185 ? 0.665 10.992 12.682 1.00 93.75 185 ASP A CA 1
ATOM 1454 C C . ASP A 1 185 ? -0.635 10.583 11.971 1.00 93.75 185 ASP A C 1
ATOM 1456 O O . ASP A 1 185 ? -1.519 11.406 11.747 1.00 93.75 185 ASP A O 1
ATOM 1460 N N . ASP A 1 186 ? -0.745 9.328 11.549 1.00 96.12 186 ASP A N 1
ATOM 1461 C CA . ASP A 1 186 ? -1.940 8.803 10.906 1.00 96.12 186 ASP A CA 1
ATOM 1462 C C . ASP A 1 186 ? -2.736 7.902 11.865 1.00 96.12 186 ASP A C 1
ATOM 1464 O O . ASP A 1 186 ? -2.212 7.334 12.827 1.00 96.12 186 ASP A O 1
ATOM 1468 N N . ASP A 1 187 ? -4.007 7.694 11.532 1.00 96.62 187 ASP A N 1
ATOM 1469 C CA . ASP A 1 187 ? -4.883 6.704 12.145 1.00 96.62 187 ASP A CA 1
ATOM 1470 C C . ASP A 1 187 ? -5.148 5.532 11.195 1.00 96.62 187 ASP A C 1
ATOM 1472 O O . ASP A 1 187 ? -5.192 5.671 9.971 1.00 96.62 187 ASP A O 1
ATOM 1476 N N . VAL A 1 188 ? -5.409 4.363 11.772 1.00 97.56 188 VAL A N 1
ATOM 1477 C CA . VAL A 1 188 ? -5.879 3.173 11.063 1.00 97.56 188 VAL A CA 1
ATOM 1478 C C . VAL A 1 188 ? -7.377 3.030 11.286 1.00 97.56 188 VAL A C 1
ATOM 1480 O O . VAL A 1 188 ? -7.825 2.965 12.427 1.00 97.56 188 VAL A O 1
ATOM 1483 N N . LEU A 1 189 ? -8.148 2.921 10.205 1.00 97.81 189 LEU A N 1
ATOM 1484 C CA . LEU A 1 189 ? -9.555 2.530 10.237 1.00 97.81 189 LEU A CA 1
ATOM 1485 C C . LEU A 1 189 ? -9.700 1.121 9.661 1.00 97.81 189 LEU A C 1
ATOM 1487 O O . LEU A 1 189 ? -9.349 0.879 8.504 1.00 97.81 189 LEU A O 1
ATOM 1491 N N . LEU A 1 190 ? -10.249 0.205 10.455 1.00 98.00 190 LEU A N 1
ATOM 1492 C CA . LEU A 1 190 ? -10.646 -1.131 10.012 1.00 98.00 190 LEU A CA 1
ATOM 1493 C C . LEU A 1 190 ? -12.164 -1.213 9.901 1.00 98.00 190 LEU A C 1
ATOM 1495 O O . LEU A 1 190 ? -12.881 -0.637 10.721 1.00 98.00 190 LEU A O 1
ATOM 1499 N N . THR A 1 191 ? -12.650 -1.972 8.923 1.00 97.88 191 THR A N 1
ATOM 1500 C CA . THR A 1 191 ? -14.084 -2.211 8.722 1.00 97.88 191 THR A CA 1
ATOM 1501 C C . THR A 1 191 ? -14.352 -3.691 8.504 1.00 97.88 191 THR A C 1
ATOM 1503 O O . THR A 1 191 ? -13.616 -4.368 7.779 1.00 97.88 191 THR A O 1
ATOM 1506 N N . THR A 1 192 ? -15.409 -4.196 9.132 1.00 97.69 192 THR A N 1
ATOM 1507 C CA . THR A 1 192 ? -15.815 -5.598 9.072 1.00 97.69 192 THR A CA 1
ATOM 1508 C C . THR A 1 192 ? -16.992 -5.823 8.133 1.00 97.69 192 THR A C 1
ATOM 1510 O O . THR A 1 192 ? -17.666 -4.890 7.693 1.00 97.69 192 THR A O 1
ATOM 1513 N N . LYS A 1 193 ? -17.237 -7.093 7.808 1.00 97.12 193 LYS A N 1
ATOM 1514 C CA . LYS A 1 193 ? -18.334 -7.525 6.941 1.00 97.12 193 LYS A CA 1
ATOM 1515 C C . LYS A 1 193 ? -19.698 -7.172 7.531 1.00 97.12 193 LYS A C 1
ATOM 1517 O O . LYS A 1 193 ? -20.607 -6.842 6.774 1.00 97.12 193 LYS A O 1
ATOM 1522 N N . LEU A 1 194 ? -19.843 -7.239 8.854 1.00 96.38 194 LEU A N 1
ATOM 1523 C CA . LEU A 1 194 ? -21.090 -6.913 9.551 1.00 96.38 194 LEU A CA 1
ATOM 1524 C C . LEU A 1 194 ? -21.234 -5.416 9.881 1.00 96.38 194 LEU A C 1
ATOM 1526 O O . LEU A 1 194 ? -22.125 -5.039 10.637 1.00 96.38 194 LEU A O 1
ATOM 1530 N N . GLY A 1 195 ? -20.386 -4.557 9.304 1.00 93.56 195 GLY A N 1
ATOM 1531 C CA . GLY A 1 195 ? -20.487 -3.103 9.440 1.00 93.56 195 GLY A CA 1
ATOM 1532 C C . GLY A 1 195 ? -19.881 -2.544 10.727 1.00 93.56 195 GLY A C 1
ATOM 1533 O O . GLY A 1 195 ? -20.074 -1.367 11.021 1.00 93.56 195 GLY A O 1
ATOM 1534 N N . GLN A 1 196 ? -19.136 -3.349 11.490 1.00 95.94 196 GLN A N 1
ATOM 1535 C CA . GLN A 1 196 ? -18.370 -2.835 12.622 1.00 95.94 196 GLN A CA 1
ATOM 1536 C C . GLN A 1 196 ? -17.113 -2.127 12.116 1.00 95.94 196 GLN A C 1
ATOM 1538 O O . GLN A 1 196 ? -16.519 -2.510 11.105 1.00 95.94 196 GLN A O 1
ATOM 1543 N N . CYS A 1 197 ? -16.678 -1.100 12.834 1.00 96.75 197 CYS A N 1
ATOM 1544 C CA . CYS A 1 197 ? -15.429 -0.419 12.539 1.00 96.75 197 CYS A CA 1
ATOM 1545 C C . CYS A 1 197 ? -14.696 -0.028 13.816 1.00 96.75 197 CYS A C 1
ATOM 1547 O O . CYS A 1 197 ? -15.311 0.209 14.854 1.00 96.75 197 CYS A O 1
ATOM 1549 N N . ILE A 1 198 ? -13.376 0.076 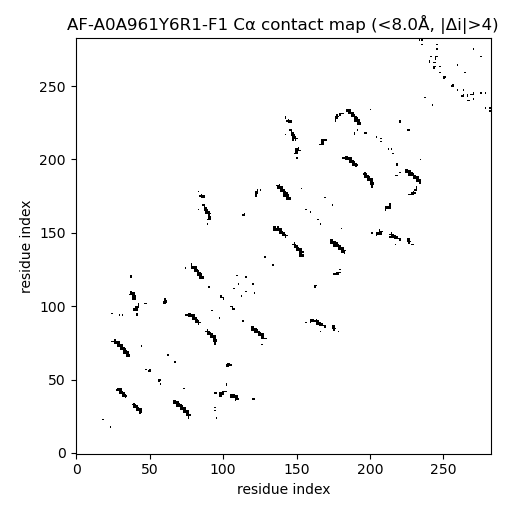13.716 1.00 97.25 198 ILE A N 1
ATOM 1550 C CA . ILE A 1 198 ? -12.532 0.637 14.769 1.00 97.25 198 ILE A CA 1
ATOM 1551 C C . ILE A 1 198 ? -11.523 1.589 14.138 1.00 97.25 198 ILE A C 1
ATOM 1553 O O . ILE A 1 198 ? -10.971 1.291 13.077 1.00 97.25 198 ILE A O 1
ATOM 1557 N N . ARG A 1 199 ? -11.298 2.724 14.799 1.00 96.06 199 ARG A N 1
ATOM 1558 C CA . ARG A 1 199 ? -10.262 3.699 14.463 1.00 96.06 199 ARG 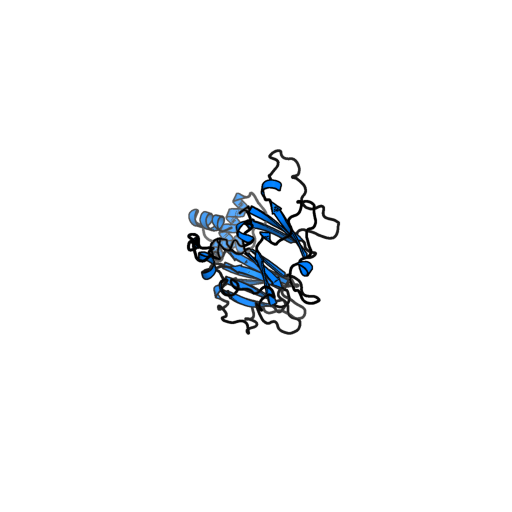A CA 1
ATOM 1559 C C . ARG A 1 199 ? -9.307 3.825 15.645 1.00 96.06 199 ARG A C 1
ATOM 1561 O O . ARG A 1 199 ? -9.775 3.959 16.772 1.00 96.06 199 ARG A O 1
ATOM 1568 N N . PHE A 1 200 ? -8.008 3.780 15.389 1.00 96.31 200 PHE A N 1
ATOM 1569 C CA . PHE A 1 200 ? -6.963 3.936 16.406 1.00 96.31 200 PHE A CA 1
ATOM 1570 C C . PHE A 1 200 ? -5.701 4.548 15.790 1.00 96.31 200 PHE A C 1
ATOM 1572 O O . PHE A 1 200 ? -5.532 4.502 14.569 1.00 96.31 200 PHE A O 1
ATOM 1579 N N . ALA A 1 201 ? -4.819 5.108 16.617 1.00 96.56 201 ALA A N 1
ATOM 1580 C CA . ALA A 1 201 ? -3.602 5.751 16.135 1.00 96.56 201 ALA A CA 1
ATOM 1581 C C . ALA A 1 201 ? -2.605 4.709 15.615 1.00 96.56 201 ALA A C 1
ATOM 1583 O O . ALA A 1 201 ? -2.458 3.626 16.185 1.00 96.56 201 ALA A O 1
ATOM 1584 N N . VAL A 1 202 ? -1.850 5.026 14.560 1.00 96.81 202 VAL A N 1
ATOM 1585 C CA . VAL A 1 202 ? -0.804 4.121 14.044 1.00 96.81 202 VAL A CA 1
ATOM 1586 C C . VAL A 1 202 ? 0.221 3.761 15.130 1.00 96.81 202 VAL A C 1
ATOM 1588 O O . VAL A 1 202 ? 0.761 2.648 15.138 1.00 96.81 202 VAL A O 1
ATOM 1591 N N . THR A 1 203 ? 0.473 4.676 16.066 1.00 96.25 203 THR A N 1
ATOM 1592 C CA . THR A 1 203 ? 1.406 4.504 17.186 1.00 96.25 203 THR A CA 1
ATOM 1593 C C . THR A 1 203 ? 0.944 3.487 18.233 1.00 96.25 203 THR A C 1
ATOM 1595 O O . THR A 1 203 ? 1.812 2.881 18.869 1.00 96.25 203 THR A O 1
ATOM 1598 N N . ASP A 1 204 ? -0.358 3.187 18.329 1.00 96.38 204 ASP A N 1
ATOM 1599 C CA . ASP A 1 204 ? -0.900 2.142 19.216 1.00 96.38 204 ASP A CA 1
ATOM 1600 C C . ASP A 1 204 ? -0.414 0.738 18.817 1.00 96.38 204 ASP A C 1
ATOM 1602 O O . ASP A 1 204 ? -0.316 -0.181 19.636 1.00 96.38 204 ASP A O 1
ATOM 1606 N N . VAL A 1 205 ? -0.038 0.559 17.547 1.00 96.38 205 VAL A N 1
ATOM 1607 C CA . VAL A 1 205 ? 0.594 -0.665 17.054 1.00 96.38 205 VAL A CA 1
ATOM 1608 C C . VAL A 1 205 ? 2.103 -0.488 17.118 1.00 96.38 205 VAL A C 1
ATOM 1610 O O . VAL A 1 205 ? 2.676 0.311 16.389 1.00 96.38 205 VAL A O 1
ATOM 1613 N N . ARG A 1 206 ? 2.815 -1.261 17.938 1.00 94.69 206 ARG A N 1
ATOM 1614 C CA . ARG A 1 206 ? 4.291 -1.202 17.967 1.00 94.69 206 ARG A CA 1
ATOM 1615 C C . ARG A 1 206 ? 4.918 -1.546 16.608 1.00 94.69 206 ARG A C 1
ATOM 1617 O O . ARG A 1 206 ? 4.390 -2.366 15.862 1.00 94.69 206 ARG A O 1
ATOM 1624 N N . VAL A 1 207 ? 6.101 -1.001 16.326 1.00 94.56 207 VAL A N 1
ATOM 1625 C CA . VAL A 1 207 ? 6.889 -1.406 15.151 1.00 94.56 207 VAL A CA 1
ATOM 1626 C C . VAL A 1 207 ? 7.466 -2.807 15.373 1.00 94.56 207 VAL A C 1
ATOM 1628 O O . VAL A 1 207 ? 8.199 -3.056 16.335 1.00 94.56 207 VAL A O 1
ATOM 1631 N N . PHE A 1 208 ? 7.156 -3.734 14.473 1.00 91.94 208 PHE A N 1
ATOM 1632 C CA . PHE A 1 208 ? 7.676 -5.095 14.498 1.00 91.94 208 PHE A CA 1
ATOM 1633 C C . PHE A 1 208 ? 9.008 -5.176 13.762 1.00 91.94 208 PHE A C 1
ATOM 1635 O O . PHE A 1 208 ? 9.123 -4.768 12.610 1.00 91.94 208 PHE A O 1
ATOM 1642 N N . LYS A 1 209 ? 10.007 -5.766 14.422 1.00 81.31 209 LYS A N 1
ATOM 1643 C CA . LYS A 1 209 ? 11.277 -6.146 13.798 1.00 81.31 209 LYS A CA 1
ATOM 1644 C C . LYS A 1 209 ? 11.212 -7.617 13.387 1.00 81.31 209 LYS A C 1
ATOM 1646 O O . LYS A 1 209 ? 10.762 -8.454 14.167 1.00 81.31 209 LYS A O 1
ATOM 1651 N N . GLY A 1 210 ? 11.693 -7.934 12.188 1.00 74.69 210 GLY A N 1
ATOM 1652 C CA . GLY A 1 210 ? 11.722 -9.304 11.667 1.00 74.69 210 GLY A CA 1
ATOM 1653 C C . GLY A 1 210 ? 10.411 -9.744 11.011 1.00 74.69 210 GLY A C 1
ATOM 1654 O O . GLY A 1 210 ? 9.446 -8.994 10.948 1.00 74.69 210 GLY A O 1
ATOM 1655 N N . ARG A 1 211 ? 10.381 -10.965 10.470 1.00 71.94 211 ARG A N 1
ATOM 1656 C CA . ARG A 1 211 ? 9.298 -11.465 9.593 1.00 71.94 211 ARG A CA 1
ATOM 1657 C C . ARG A 1 211 ? 8.341 -12.455 10.256 1.00 71.94 211 ARG A C 1
ATOM 1659 O O . ARG A 1 211 ? 7.259 -12.680 9.730 1.00 71.94 211 ARG A O 1
ATOM 1666 N N . ASP A 1 212 ? 8.724 -13.009 11.403 1.00 74.94 212 ASP A N 1
ATOM 1667 C CA . ASP A 1 212 ? 8.092 -14.206 11.967 1.00 74.94 212 ASP A CA 1
ATOM 1668 C C . ASP A 1 212 ? 6.820 -13.955 12.786 1.00 74.94 212 ASP A C 1
ATOM 1670 O O . ASP A 1 212 ? 6.144 -14.910 13.149 1.00 74.94 212 ASP A O 1
ATOM 1674 N N . SER A 1 213 ? 6.476 -12.698 13.076 1.00 82.06 213 SER A N 1
ATOM 1675 C CA . SER A 1 213 ? 5.285 -12.367 13.865 1.00 82.06 213 SER A CA 1
ATOM 1676 C C . SER A 1 213 ? 4.041 -12.188 12.991 1.00 82.06 213 SER A C 1
ATOM 1678 O O . SER A 1 213 ? 4.100 -11.550 11.944 1.00 82.06 213 SER A O 1
ATOM 1680 N N . THR A 1 214 ? 2.896 -12.677 13.448 1.00 83.00 214 THR A N 1
ATOM 1681 C CA . THR A 1 214 ? 1.582 -12.430 12.832 1.00 83.00 214 THR A CA 1
ATOM 1682 C C . THR A 1 214 ? 1.050 -11.014 13.092 1.00 83.00 214 THR A C 1
ATOM 1684 O O . THR A 1 214 ? 0.217 -10.530 12.334 1.00 83.00 214 THR A O 1
ATOM 1687 N N . GLY A 1 215 ? 1.574 -10.304 14.100 1.00 91.25 215 GLY A N 1
ATOM 1688 C CA . GLY A 1 215 ? 1.129 -8.961 14.487 1.00 91.25 215 GLY A CA 1
ATOM 1689 C C . GLY A 1 215 ? 0.419 -8.935 15.843 1.00 91.25 215 GLY A C 1
ATOM 1690 O O . GLY A 1 215 ? 0.694 -9.756 16.717 1.00 91.25 215 GLY A O 1
ATOM 1691 N N . VAL A 1 216 ? -0.464 -7.956 16.030 1.00 94.56 216 VAL A N 1
ATOM 1692 C CA . VAL A 1 216 ? -1.352 -7.804 17.197 1.00 94.56 216 VAL A CA 1
ATOM 1693 C C . VAL A 1 216 ? -2.802 -7.728 16.734 1.00 94.56 216 VAL A C 1
ATOM 1695 O O . VAL A 1 216 ? -3.077 -7.514 15.558 1.00 94.56 216 VAL A O 1
ATOM 1698 N N . ARG A 1 217 ? -3.756 -7.907 17.646 1.00 96.12 217 ARG A N 1
ATOM 1699 C CA . ARG A 1 217 ? -5.176 -7.727 17.328 1.00 96.12 217 ARG A CA 1
ATOM 1700 C C . ARG A 1 217 ? -5.468 -6.240 17.108 1.00 96.12 217 ARG A C 1
ATOM 1702 O O . ARG A 1 217 ? -5.204 -5.448 18.004 1.00 96.12 217 ARG A O 1
ATOM 1709 N N . GLY A 1 218 ? -6.011 -5.891 15.943 1.00 96.00 218 GLY A N 1
ATOM 1710 C CA . GLY A 1 218 ? -6.475 -4.535 15.634 1.00 96.00 218 GLY A CA 1
ATOM 1711 C C . GLY A 1 218 ? -7.965 -4.358 15.907 1.00 96.00 218 GLY A C 1
ATOM 1712 O O . GLY A 1 218 ? -8.372 -3.349 16.465 1.00 96.00 218 GLY A O 1
ATOM 1713 N N . ILE A 1 219 ? -8.780 -5.364 15.577 1.00 96.88 219 ILE A N 1
ATOM 1714 C CA . ILE A 1 219 ? -10.218 -5.379 15.870 1.00 96.88 219 ILE A CA 1
ATOM 1715 C C . ILE A 1 219 ? -10.628 -6.732 16.452 1.00 96.88 219 ILE A C 1
ATOM 1717 O O . ILE A 1 219 ? -10.104 -7.777 16.066 1.00 96.88 219 ILE A O 1
ATOM 1721 N N . SER A 1 220 ? -11.550 -6.718 17.415 1.00 96.25 220 SER A N 1
ATOM 1722 C CA . SER A 1 220 ? -12.204 -7.941 17.882 1.00 96.25 220 SER A CA 1
ATOM 1723 C C . SER A 1 220 ? -13.381 -8.250 16.969 1.00 96.25 220 SER A C 1
ATOM 1725 O O . SER A 1 220 ? -14.240 -7.396 16.782 1.00 96.25 220 SER A O 1
ATOM 1727 N N . LEU A 1 221 ? -13.425 -9.462 16.424 1.00 95.50 221 LEU A N 1
ATOM 1728 C CA . LEU A 1 221 ? -14.487 -9.900 15.524 1.00 95.50 221 LEU A CA 1
ATOM 1729 C C . LEU A 1 221 ? -15.534 -10.716 16.288 1.00 95.50 221 LEU A C 1
ATOM 1731 O O . LEU A 1 221 ? -15.189 -11.511 17.167 1.00 95.50 221 LEU A O 1
ATOM 1735 N N . GLY A 1 222 ? -16.808 -10.509 15.953 1.00 92.50 222 GLY A N 1
ATOM 1736 C CA . GLY A 1 222 ? -17.901 -11.377 16.389 1.00 92.50 222 GLY A CA 1
ATOM 1737 C C . GLY A 1 222 ? -17.897 -12.727 15.663 1.00 92.50 222 GLY A C 1
ATOM 1738 O O . GLY A 1 222 ? -17.104 -12.963 14.750 1.00 92.50 222 GLY A O 1
ATOM 1739 N N . SER A 1 223 ? -18.810 -13.621 16.048 1.00 92.44 223 SER A N 1
ATOM 1740 C CA . SER A 1 223 ? -19.057 -14.860 15.300 1.00 92.44 223 SER A CA 1
ATOM 1741 C C . SER A 1 223 ? -19.461 -14.544 13.858 1.00 92.44 223 SER A C 1
ATOM 1743 O O . SER A 1 223 ? -20.312 -13.683 13.642 1.00 92.44 223 SER A O 1
ATOM 1745 N N . ASP A 1 224 ? -18.868 -15.250 12.893 1.00 92.12 224 ASP A N 1
ATOM 1746 C CA . ASP A 1 224 ? -19.096 -15.088 11.446 1.00 92.12 224 ASP A CA 1
ATOM 1747 C C . ASP A 1 224 ? -18.739 -13.709 10.855 1.00 92.12 224 ASP A C 1
ATOM 1749 O O . ASP A 1 224 ? -19.062 -13.431 9.692 1.00 92.12 224 ASP A O 1
ATOM 1753 N N . ASP A 1 225 ? -18.033 -12.860 11.609 1.00 96.31 225 ASP A N 1
ATOM 1754 C CA . ASP A 1 225 ? -17.517 -11.588 11.108 1.00 96.31 225 ASP A CA 1
ATOM 1755 C C . ASP A 1 225 ? -16.060 -11.702 10.645 1.00 96.31 225 ASP A C 1
ATOM 1757 O O . ASP A 1 225 ? -15.275 -12.520 11.124 1.00 96.31 225 ASP A O 1
ATOM 1761 N N . THR A 1 226 ? -15.688 -10.859 9.689 1.00 96.56 226 THR A N 1
ATOM 1762 C CA . THR A 1 226 ? -14.331 -10.789 9.139 1.00 96.56 226 THR A CA 1
ATOM 1763 C C . THR A 1 226 ? -13.988 -9.353 8.803 1.00 96.56 226 THR A C 1
ATOM 1765 O O . THR A 1 226 ? -14.841 -8.618 8.305 1.00 96.56 226 THR A O 1
ATOM 1768 N N . CYS A 1 227 ? -12.728 -8.970 8.981 1.00 96.69 227 CYS A N 1
ATOM 1769 C CA . CYS A 1 227 ? -12.231 -7.703 8.461 1.00 96.69 227 CYS A CA 1
ATOM 1770 C C . CYS A 1 227 ? -12.248 -7.735 6.923 1.00 96.69 227 CYS A C 1
ATOM 1772 O O . CYS A 1 227 ? -11.774 -8.696 6.310 1.00 96.69 227 CYS A O 1
ATOM 1774 N N . ILE A 1 228 ? -12.812 -6.698 6.302 1.00 95.94 228 ILE A N 1
ATOM 1775 C CA . ILE A 1 228 ? -12.948 -6.583 4.841 1.00 95.94 228 ILE A CA 1
ATOM 1776 C C . ILE A 1 228 ? -12.178 -5.401 4.258 1.00 95.94 228 ILE A C 1
ATOM 1778 O O . ILE A 1 228 ? -11.928 -5.386 3.055 1.00 95.94 228 ILE A O 1
ATOM 1782 N N . SER A 1 229 ? -11.801 -4.418 5.081 1.00 94.88 229 SER A N 1
ATOM 1783 C CA . SER A 1 229 ? -11.081 -3.234 4.620 1.00 94.88 229 SER A CA 1
ATOM 1784 C C . SER A 1 229 ? -10.201 -2.630 5.710 1.00 94.88 229 SER A C 1
ATOM 1786 O O . SER A 1 229 ? -10.505 -2.713 6.900 1.00 94.88 229 SER A O 1
ATOM 1788 N N . MET A 1 230 ? -9.130 -1.979 5.262 1.00 96.38 230 MET A N 1
ATOM 1789 C CA . MET A 1 230 ? -8.277 -1.104 6.055 1.00 96.38 230 MET A CA 1
ATOM 1790 C C . MET A 1 230 ? -7.999 0.159 5.245 1.00 96.38 230 MET A C 1
ATOM 1792 O O . MET A 1 230 ? -7.614 0.066 4.075 1.00 96.38 230 MET A O 1
ATOM 1796 N N . THR A 1 231 ? -8.115 1.319 5.883 1.00 96.38 231 THR A N 1
ATOM 1797 C CA . THR A 1 231 ? -7.636 2.582 5.321 1.00 96.38 231 THR A CA 1
ATOM 1798 C C . THR A 1 231 ? -6.839 3.372 6.346 1.00 96.38 231 THR A C 1
ATOM 1800 O O . THR A 1 231 ? -7.117 3.308 7.542 1.00 96.38 231 THR A O 1
ATOM 1803 N N . ILE A 1 232 ? -5.848 4.111 5.860 1.00 96.31 232 ILE A N 1
ATOM 1804 C CA . ILE A 1 232 ? -5.097 5.088 6.640 1.00 96.31 232 ILE A CA 1
ATOM 1805 C C . ILE A 1 232 ? -5.783 6.447 6.501 1.00 96.31 232 ILE A C 1
ATOM 1807 O O . ILE A 1 232 ? -6.131 6.864 5.394 1.00 96.31 232 ILE A O 1
ATOM 1811 N N . LEU A 1 233 ? -6.021 7.099 7.633 1.00 94.69 233 LEU A N 1
ATOM 1812 C CA . LEU A 1 233 ? -6.640 8.416 7.738 1.00 94.69 233 LEU A CA 1
ATOM 1813 C C . LEU A 1 233 ? -5.626 9.384 8.333 1.00 94.69 233 LEU A C 1
ATOM 1815 O O . LEU A 1 233 ? -4.892 9.011 9.241 1.00 94.69 233 LEU A O 1
ATOM 1819 N N . ARG A 1 234 ? -5.636 10.639 7.889 1.00 91.94 234 ARG A N 1
ATOM 1820 C CA . ARG A 1 234 ? -4.852 11.676 8.565 1.00 91.94 234 ARG A CA 1
ATOM 1821 C C . ARG A 1 234 ? -5.415 11.897 9.965 1.00 91.94 234 ARG A C 1
ATOM 1823 O O . ARG A 1 234 ? -6.634 12.034 10.128 1.00 91.94 234 ARG A O 1
ATOM 1830 N N . HIS A 1 235 ? -4.543 11.912 10.967 1.00 88.88 235 HIS A N 1
ATOM 1831 C CA . HIS A 1 235 ? -4.956 12.259 12.315 1.00 88.88 235 HIS A CA 1
ATOM 1832 C C . HIS A 1 235 ? -5.170 13.771 12.424 1.00 88.88 235 HIS A C 1
ATOM 1834 O O . HIS A 1 235 ? -4.438 14.572 11.842 1.00 88.88 235 HIS A O 1
ATOM 1840 N N . PHE A 1 236 ? -6.168 14.160 13.209 1.00 86.88 236 PHE A N 1
ATOM 1841 C CA . PHE A 1 236 ? -6.342 15.536 13.641 1.00 86.88 236 PHE A CA 1
ATOM 1842 C C . PHE A 1 236 ? -6.797 15.519 15.095 1.00 86.88 236 PHE A C 1
ATOM 1844 O O . PHE A 1 236 ? -7.860 14.976 15.406 1.00 86.88 236 PHE A O 1
ATOM 1851 N N . ASP A 1 237 ? -5.988 16.108 15.970 1.00 86.19 237 ASP A N 1
ATOM 1852 C CA . ASP A 1 237 ? -6.303 16.197 17.389 1.00 86.19 237 ASP A CA 1
ATOM 1853 C C . ASP A 1 237 ? -7.376 17.272 17.605 1.00 86.19 237 ASP A C 1
ATOM 1855 O O . ASP A 1 237 ? -7.123 18.471 17.433 1.00 86.19 237 ASP A O 1
ATOM 1859 N N . ALA A 1 238 ? -8.593 16.828 17.918 1.00 85.38 238 ALA A N 1
ATOM 1860 C CA . ALA A 1 238 ? -9.736 17.677 18.221 1.00 85.38 238 ALA A CA 1
ATOM 1861 C C . ALA A 1 238 ? -10.600 17.056 19.317 1.00 85.38 238 ALA A C 1
ATOM 1863 O O . ALA A 1 238 ? -10.953 15.870 19.265 1.00 85.38 238 ALA A O 1
ATOM 1864 N N . ALA A 1 239 ? -11.019 17.888 20.270 1.00 86.06 239 ALA A N 1
ATOM 1865 C CA . ALA A 1 239 ? -11.975 17.478 21.288 1.00 86.06 239 ALA A CA 1
ATOM 1866 C C . ALA A 1 239 ? -13.330 17.110 20.653 1.00 86.06 239 ALA A C 1
ATOM 1868 O O . ALA A 1 239 ? -13.676 17.548 19.553 1.00 86.06 239 ALA A O 1
ATOM 1869 N N . ALA A 1 240 ? -14.134 16.297 21.346 1.00 83.75 240 ALA A N 1
ATOM 1870 C CA . ALA A 1 240 ? -15.465 15.919 20.862 1.00 83.75 240 ALA A CA 1
ATOM 1871 C C . ALA A 1 240 ? -16.335 17.149 20.547 1.00 83.75 240 ALA A C 1
ATOM 1873 O O . ALA A 1 240 ? -16.939 17.210 19.480 1.00 83.75 240 ALA A O 1
ATOM 1874 N N . GLU A 1 241 ? -16.301 18.151 21.422 1.00 84.56 241 GLU A N 1
ATOM 1875 C CA . GLU A 1 241 ? -17.030 19.412 21.268 1.00 84.56 241 GLU A CA 1
ATOM 1876 C C . GLU A 1 241 ? -16.575 20.199 20.026 1.00 84.56 241 GLU A C 1
ATOM 1878 O O . GLU A 1 241 ? -17.415 20.645 19.245 1.00 84.56 241 GLU A O 1
ATOM 1883 N N . GLU A 1 242 ? -15.261 20.295 19.779 1.00 86.44 242 GLU A N 1
ATOM 1884 C CA . GLU A 1 242 ? -14.706 20.989 18.605 1.00 86.44 242 GLU A CA 1
ATOM 1885 C C . GLU A 1 242 ? -15.155 20.336 17.289 1.00 86.44 242 GLU A C 1
ATOM 1887 O O . GLU A 1 242 ? -15.496 21.028 16.329 1.00 86.44 242 GLU A O 1
ATOM 1892 N N . ARG A 1 243 ? -15.191 18.997 17.237 1.00 85.38 243 ARG A N 1
ATOM 1893 C CA . ARG A 1 243 ? -15.621 18.242 16.044 1.00 85.38 243 ARG A CA 1
ATOM 1894 C C . ARG A 1 243 ? -17.083 18.501 15.707 1.00 85.38 243 ARG A C 1
ATOM 1896 O O . ARG A 1 243 ? -17.409 18.753 14.549 1.00 85.38 243 ARG A O 1
ATOM 1903 N N . VAL A 1 244 ? -17.943 18.477 16.719 1.00 85.25 244 VAL A N 1
ATOM 1904 C CA . VAL A 1 244 ? -19.376 18.753 16.570 1.00 85.25 244 VAL A CA 1
ATOM 1905 C C . VAL A 1 244 ? -19.604 20.193 16.096 1.00 85.25 244 VAL A C 1
ATOM 1907 O O . VAL A 1 244 ? -20.352 20.428 15.146 1.00 85.25 244 VAL A O 1
ATOM 1910 N N . GLN A 1 245 ? -18.905 21.164 16.692 1.00 85.25 245 GLN A N 1
ATOM 1911 C CA . GLN A 1 245 ? -18.983 22.571 16.285 1.00 85.25 245 GLN A CA 1
ATOM 1912 C C . GLN A 1 245 ? -18.497 22.791 14.846 1.00 85.25 245 GLN A C 1
ATOM 1914 O O . GLN A 1 245 ? -19.141 23.511 14.081 1.00 85.25 245 GLN A O 1
ATOM 1919 N N . TYR A 1 246 ? -17.390 22.155 14.458 1.00 86.62 246 TYR A N 1
ATOM 1920 C CA . TYR A 1 246 ? -16.861 22.227 13.099 1.00 86.62 246 TYR A CA 1
ATOM 1921 C C . TYR A 1 246 ? -17.854 21.683 12.067 1.00 86.62 246 TYR A C 1
ATOM 1923 O O . TYR A 1 246 ? -18.122 22.357 11.072 1.00 86.62 246 TYR A O 1
ATOM 1931 N N . LEU A 1 247 ? -18.450 20.511 12.314 1.00 86.06 247 LEU A N 1
ATOM 1932 C CA . LEU A 1 247 ? -19.443 19.917 11.412 1.00 86.06 247 LEU A CA 1
ATOM 1933 C C . LEU A 1 247 ? -20.673 20.818 11.253 1.00 86.06 247 LEU A C 1
ATOM 1935 O O . LEU A 1 247 ? -21.118 21.054 10.128 1.00 86.06 247 LEU A O 1
ATOM 1939 N N . LYS A 1 248 ? -21.160 21.396 12.357 1.00 83.94 248 LYS A N 1
ATOM 1940 C CA . LYS A 1 248 ? -22.269 22.358 12.353 1.00 83.94 248 LYS A CA 1
ATOM 1941 C C . LYS A 1 248 ? -21.955 23.597 11.509 1.00 83.94 248 LYS A C 1
ATOM 1943 O O . LYS A 1 248 ? -22.750 23.966 10.646 1.00 83.94 248 LYS A O 1
ATOM 1948 N N . LEU A 1 249 ? -20.794 24.225 11.719 1.00 83.25 249 LEU A N 1
ATOM 1949 C CA . LEU A 1 249 ? -20.357 25.394 10.942 1.00 83.25 249 LEU A CA 1
ATOM 1950 C C . LEU A 1 249 ? -20.140 25.052 9.462 1.00 83.25 249 LEU A C 1
ATOM 1952 O O . LEU A 1 249 ? -20.559 25.809 8.589 1.00 83.25 249 LEU A O 1
ATOM 1956 N N . SER A 1 250 ? -19.538 23.898 9.173 1.00 85.06 250 SER A N 1
ATOM 1957 C CA . SER A 1 250 ? -19.265 23.435 7.810 1.00 85.06 250 SER A CA 1
ATOM 1958 C C . SER A 1 250 ? -20.558 23.200 7.015 1.00 85.06 250 SER A C 1
ATOM 1960 O O . SER A 1 250 ? -20.674 23.662 5.878 1.00 85.06 250 SER A O 1
ATOM 1962 N N . ARG A 1 251 ? -21.589 22.589 7.625 1.00 82.81 251 ARG A N 1
ATOM 1963 C CA . ARG A 1 251 ? -22.929 22.432 7.016 1.00 82.81 251 ARG A CA 1
ATOM 1964 C C . ARG A 1 251 ? -23.618 23.769 6.749 1.00 82.81 251 ARG A C 1
ATOM 1966 O O . ARG A 1 251 ? -24.116 23.986 5.644 1.00 82.81 251 ARG A O 1
ATOM 1973 N N . LEU A 1 252 ? -23.585 24.688 7.721 1.00 83.00 252 LEU A N 1
ATOM 1974 C CA . LEU A 1 252 ? -24.137 26.039 7.561 1.00 83.00 252 LEU A CA 1
ATOM 1975 C C . LEU A 1 252 ? -23.477 26.780 6.389 1.00 83.00 252 LEU A C 1
ATOM 1977 O O . LEU A 1 252 ? -24.170 27.399 5.585 1.00 83.00 252 LEU A O 1
ATOM 1981 N N . MET A 1 253 ? -22.154 26.665 6.249 1.00 82.00 253 MET A N 1
ATOM 1982 C CA . MET A 1 253 ? -21.406 27.263 5.137 1.00 82.00 253 MET A CA 1
ATOM 1983 C C . MET A 1 253 ? -21.714 26.603 3.783 1.00 82.00 253 MET A C 1
ATOM 1985 O O . MET A 1 253 ? -21.663 27.281 2.757 1.00 82.00 253 MET A O 1
ATOM 1989 N N . ARG A 1 254 ? -22.065 25.308 3.762 1.00 84.50 254 ARG A N 1
ATOM 1990 C CA . ARG A 1 254 ? -22.524 24.580 2.561 1.00 84.50 254 ARG A CA 1
ATOM 1991 C C . ARG A 1 254 ? -24.002 24.824 2.215 1.00 84.50 254 ARG A C 1
ATOM 1993 O O . ARG A 1 2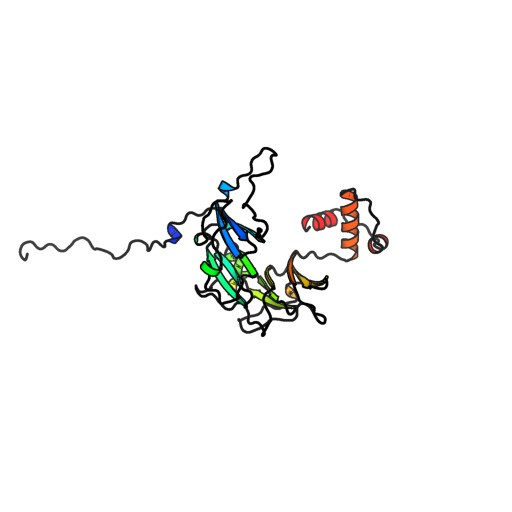54 ? -24.438 24.423 1.139 1.00 84.50 254 ARG A O 1
ATOM 2000 N N . GLY A 1 255 ? -24.758 25.516 3.073 1.00 80.81 255 GLY A N 1
ATOM 2001 C CA . GLY A 1 255 ? -26.187 25.788 2.871 1.00 80.81 255 GLY A CA 1
ATOM 2002 C C . GLY A 1 255 ? -27.095 24.578 3.125 1.00 80.81 255 GLY A C 1
ATOM 2003 O O . GLY A 1 255 ? -28.251 24.579 2.701 1.00 80.81 255 GLY A O 1
ATOM 2004 N N . GLU A 1 256 ? -26.586 23.550 3.805 1.00 77.00 256 GLU A N 1
ATOM 2005 C CA . GLU A 1 256 ? -27.336 22.350 4.179 1.00 77.00 256 GLU A CA 1
ATOM 2006 C C . GLU A 1 256 ? -28.176 22.651 5.434 1.00 77.00 256 GLU A C 1
ATOM 2008 O O . GLU A 1 256 ? -27.645 23.075 6.459 1.00 77.00 256 GLU A O 1
ATOM 2013 N N . THR A 1 257 ? -29.499 22.477 5.345 1.00 58.22 257 THR A N 1
ATOM 2014 C CA . THR A 1 257 ? -30.480 22.834 6.398 1.00 58.22 257 THR A CA 1
ATOM 2015 C C . THR A 1 257 ? -31.188 21.616 7.009 1.00 58.22 257 THR A C 1
ATOM 2017 O O . THR A 1 257 ? -32.273 21.748 7.571 1.00 58.22 257 THR A O 1
ATOM 2020 N N . GLU A 1 258 ? -30.595 20.424 6.901 1.00 60.81 258 GLU A N 1
ATOM 2021 C CA . GLU A 1 258 ? -31.143 19.200 7.505 1.00 60.81 258 GLU A CA 1
ATOM 2022 C C . GLU A 1 258 ? -31.002 19.159 9.038 1.00 60.81 258 GLU A C 1
ATOM 2024 O O . GLU A 1 258 ? -30.236 19.922 9.632 1.00 60.81 258 GLU A O 1
ATOM 2029 N N . GLU A 1 259 ? -31.797 18.277 9.663 1.00 55.56 259 GLU A N 1
ATOM 2030 C CA . GLU A 1 259 ? -31.963 18.143 11.113 1.00 55.56 259 GLU A CA 1
ATOM 2031 C C . GLU A 1 259 ? -30.624 18.034 11.851 1.00 55.56 259 GLU A C 1
ATOM 2033 O O . GLU A 1 259 ? -29.790 17.166 11.593 1.00 55.56 259 GLU A O 1
ATOM 2038 N N . VAL A 1 260 ? -30.449 18.948 12.802 1.00 57.09 260 VAL A N 1
ATOM 2039 C CA . VAL A 1 260 ? -29.329 18.988 13.738 1.00 57.09 260 VAL A CA 1
ATOM 2040 C C . VAL A 1 260 ? -29.374 17.715 14.584 1.00 57.09 260 VAL A C 1
ATOM 2042 O O . VAL A 1 260 ? -30.396 17.429 15.207 1.00 57.09 260 VAL A O 1
ATOM 2045 N N . SER A 1 261 ? -28.285 16.949 14.616 1.00 60.56 261 SER A N 1
ATOM 2046 C CA . SER A 1 261 ? -28.207 15.755 15.470 1.00 60.56 261 SER A CA 1
ATOM 2047 C C . SER A 1 261 ? -28.305 16.134 16.957 1.00 60.56 261 SER A C 1
ATOM 2049 O O . SER A 1 261 ? -27.915 17.237 17.346 1.00 60.56 261 SER A O 1
ATOM 2051 N N . GLU A 1 262 ? -28.797 15.234 17.819 1.00 55.44 262 GLU A N 1
ATOM 2052 C CA . GLU A 1 262 ? -28.918 15.505 19.267 1.00 55.44 262 GLU A CA 1
ATOM 2053 C C . GLU A 1 262 ? -27.572 15.916 19.902 1.00 55.44 262 GLU A C 1
ATOM 2055 O O . GLU A 1 262 ? -27.539 16.773 20.784 1.00 55.44 262 GLU A O 1
ATOM 2060 N N . GLU A 1 263 ? -26.448 15.394 19.398 1.00 55.03 263 GLU A N 1
ATOM 2061 C CA . GLU A 1 263 ? -25.095 15.775 19.831 1.00 55.03 263 GLU A CA 1
ATOM 2062 C C . GLU A 1 263 ? -24.739 17.233 19.463 1.00 55.03 263 GLU A C 1
ATOM 2064 O O . GLU A 1 263 ? -24.118 17.945 20.256 1.00 55.03 263 GLU A O 1
ATOM 2069 N N . GLU A 1 264 ? -25.195 17.730 18.307 1.00 54.78 264 GLU A N 1
ATOM 2070 C CA . GLU A 1 264 ? -24.991 19.113 17.835 1.00 54.78 264 GLU A CA 1
ATOM 2071 C C . GLU A 1 264 ? -25.854 20.156 18.564 1.00 54.78 264 GLU A C 1
ATOM 2073 O O . GLU A 1 264 ? -25.564 21.360 18.505 1.00 54.78 264 GLU A O 1
ATOM 2078 N N . ALA A 1 265 ? -26.903 19.707 19.257 1.00 52.84 265 ALA A N 1
ATOM 2079 C CA . ALA A 1 265 ? -27.738 20.546 20.110 1.00 52.84 265 ALA A CA 1
ATOM 2080 C C . ALA A 1 265 ? -27.129 20.761 21.50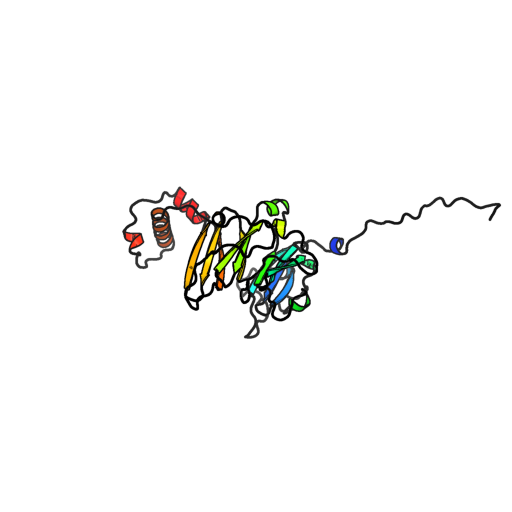9 1.00 52.84 265 ALA A C 1
ATOM 2082 O O . ALA A 1 265 ? -27.408 21.778 22.144 1.00 52.84 265 ALA A O 1
ATOM 2083 N N . ILE A 1 266 ? -26.293 19.825 21.979 1.00 53.62 266 ILE A N 1
ATOM 2084 C CA . ILE A 1 266 ? -25.711 19.826 23.332 1.00 53.62 266 ILE A CA 1
ATOM 2085 C C . ILE A 1 266 ? -24.356 20.552 23.374 1.00 53.62 266 ILE A C 1
ATOM 2087 O O . ILE A 1 266 ? -23.982 21.091 24.417 1.00 53.62 266 ILE A O 1
ATOM 2091 N N . ALA A 1 267 ? -23.627 20.608 22.256 1.00 55.66 267 ALA A N 1
ATOM 2092 C CA . ALA A 1 267 ? -22.319 21.256 22.191 1.00 55.66 267 ALA A CA 1
ATOM 2093 C C . ALA A 1 267 ? -22.417 22.782 22.411 1.00 55.66 267 ALA A C 1
ATOM 2095 O O . ALA A 1 267 ? -22.757 23.545 21.504 1.00 55.66 267 ALA A O 1
ATOM 2096 N N . GLY A 1 268 ? -22.104 23.230 23.630 1.00 55.22 268 GLY A N 1
ATOM 2097 C CA . GLY A 1 268 ? -21.903 24.638 23.968 1.00 55.22 268 GLY A CA 1
ATOM 2098 C C . GLY A 1 268 ? -20.495 25.113 23.592 1.00 55.22 268 GLY A C 1
ATOM 2099 O O . GLY A 1 268 ? -19.537 24.355 23.692 1.00 55.22 268 GLY A O 1
ATOM 2100 N N . GLY A 1 269 ? -20.368 26.371 23.163 1.00 63.19 269 GLY A N 1
ATOM 2101 C CA . GLY A 1 269 ? -19.092 27.009 22.812 1.00 63.19 269 GLY A CA 1
ATOM 2102 C C . GLY A 1 269 ? -19.021 27.487 21.358 1.00 63.19 269 GLY A C 1
ATOM 2103 O O . GLY A 1 269 ? -19.774 27.032 20.499 1.00 63.19 269 GLY A O 1
ATOM 2104 N N . GLU A 1 270 ? -18.121 28.435 21.096 1.00 69.25 270 GLU A N 1
ATOM 2105 C CA . GLU A 1 270 ? -17.809 28.932 19.753 1.00 69.25 270 GLU A CA 1
ATOM 2106 C C . GLU A 1 270 ? -16.425 28.432 19.330 1.00 69.25 270 GLU A C 1
ATOM 2108 O O . GLU A 1 270 ? -15.437 28.630 20.041 1.00 69.25 270 GLU A O 1
ATOM 2113 N N . LEU A 1 271 ? -16.348 27.802 18.156 1.00 80.12 271 LEU A N 1
ATOM 2114 C CA . LEU A 1 271 ? -15.081 27.426 17.540 1.00 80.12 271 LEU A CA 1
ATOM 2115 C C . LEU A 1 271 ? -14.423 28.686 16.964 1.00 80.12 271 LEU A C 1
ATOM 2117 O O . LEU A 1 271 ? -15.046 29.413 16.187 1.00 80.12 271 LEU A O 1
ATOM 2121 N N . SER A 1 272 ? -13.162 28.951 17.314 1.00 84.69 272 SER A N 1
ATOM 2122 C CA . SER A 1 272 ? -12.451 30.105 16.756 1.00 84.69 272 SER A CA 1
ATOM 2123 C C . SER A 1 272 ? -12.288 29.969 15.237 1.00 84.69 272 SER A C 1
ATOM 2125 O O . SER A 1 272 ? -12.150 28.866 14.701 1.00 84.69 272 SER A O 1
ATOM 2127 N N . GLN A 1 273 ? -12.263 31.097 14.522 1.00 83.75 273 GLN A N 1
ATOM 2128 C CA . GLN A 1 273 ? -12.109 31.099 13.063 1.00 83.75 273 GLN A CA 1
ATOM 2129 C C . GLN A 1 273 ? -10.783 30.460 12.616 1.00 83.75 273 GLN A C 1
ATOM 2131 O O . GLN A 1 273 ? -10.741 29.768 11.600 1.00 83.75 273 GLN A O 1
ATOM 2136 N N . GLU A 1 274 ? -9.714 30.643 13.397 1.00 86.81 274 GLU A N 1
ATOM 2137 C CA . GLU A 1 274 ? -8.417 30.000 13.162 1.00 86.81 274 GLU A CA 1
ATOM 2138 C C . GLU A 1 274 ? -8.509 28.476 13.292 1.00 86.81 274 GLU A C 1
ATOM 2140 O O . GLU A 1 274 ? -7.992 27.750 12.442 1.00 86.81 274 GLU A O 1
ATOM 2145 N N . ARG A 1 275 ? -9.214 27.975 14.315 1.00 87.12 275 ARG A N 1
ATOM 2146 C CA . ARG A 1 275 ? -9.398 26.537 14.535 1.00 87.12 275 ARG A CA 1
ATOM 2147 C C . ARG A 1 275 ? -10.293 25.916 13.465 1.00 87.12 275 ARG A C 1
ATOM 2149 O O . ARG A 1 275 ? -9.957 24.853 12.953 1.00 87.12 275 ARG A O 1
ATOM 2156 N N . TYR A 1 276 ? -11.360 26.607 13.059 1.00 84.94 276 TYR A N 1
ATOM 2157 C CA . TYR A 1 276 ? -12.199 26.201 11.927 1.00 84.94 276 TYR A CA 1
ATOM 2158 C C . TYR A 1 276 ? -11.386 26.078 10.632 1.00 84.94 276 TYR A C 1
ATOM 2160 O O . TYR A 1 276 ? -11.486 25.072 9.932 1.00 84.94 276 TYR A O 1
ATOM 2168 N N . ALA A 1 277 ? -10.543 27.072 10.332 1.00 87.19 277 ALA A N 1
ATOM 2169 C CA . ALA A 1 277 ? -9.675 27.041 9.160 1.00 87.19 277 ALA A CA 1
ATOM 2170 C C . ALA A 1 277 ? -8.644 25.903 9.234 1.00 87.19 277 ALA A C 1
ATOM 2172 O O . ALA A 1 277 ? -8.415 25.227 8.234 1.00 87.19 277 ALA A O 1
ATOM 2173 N N . ALA A 1 278 ? -8.060 25.652 10.411 1.00 86.88 278 ALA A N 1
ATOM 2174 C CA . ALA A 1 278 ? -7.125 24.548 10.618 1.00 86.88 278 ALA A CA 1
ATOM 2175 C C . ALA A 1 278 ? -7.789 23.174 10.422 1.00 86.88 278 ALA A C 1
ATOM 2177 O O . ALA A 1 278 ? -7.216 22.313 9.760 1.00 86.88 278 ALA A O 1
ATOM 2178 N N . MET A 1 279 ? -9.006 22.984 10.944 1.00 86.56 279 MET A N 1
ATOM 2179 C CA . MET A 1 279 ? -9.789 21.758 10.748 1.00 86.56 279 MET A CA 1
ATOM 2180 C C . MET A 1 279 ? -10.184 21.571 9.281 1.00 86.56 279 MET A C 1
ATOM 2182 O O . MET A 1 279 ? -10.016 20.486 8.739 1.00 86.56 279 MET A O 1
ATOM 2186 N N . GLY A 1 280 ? -10.622 22.640 8.610 1.00 84.06 280 GLY A N 1
ATOM 2187 C CA . GLY A 1 280 ? -10.948 22.601 7.182 1.00 84.06 280 GLY A CA 1
ATOM 2188 C C . GLY A 1 280 ? -9.745 22.394 6.263 1.00 84.06 280 GLY A C 1
ATOM 2189 O O . GLY A 1 280 ? -9.914 21.905 5.155 1.00 84.06 280 GLY A O 1
ATOM 2190 N N . ALA A 1 281 ? -8.531 22.732 6.700 1.00 84.50 281 ALA A N 1
ATOM 2191 C CA . ALA A 1 281 ? -7.310 22.422 5.958 1.00 84.50 281 ALA A CA 1
ATOM 2192 C C . ALA A 1 281 ? -6.863 20.955 6.113 1.00 84.50 281 ALA A C 1
ATOM 2194 O O . ALA A 1 281 ? -6.036 20.486 5.329 1.00 84.50 281 ALA A O 1
ATOM 2195 N N . ALA A 1 282 ? -7.364 20.259 7.138 1.00 80.25 282 ALA A N 1
ATOM 2196 C CA . ALA A 1 282 ? -7.051 18.863 7.425 1.00 80.25 282 ALA A CA 1
ATOM 2197 C C . ALA A 1 282 ? -8.089 17.866 6.868 1.00 80.25 282 ALA A C 1
ATOM 2199 O O . ALA A 1 282 ? -7.773 16.676 6.797 1.00 80.25 282 ALA A O 1
ATOM 2200 N N . GLU A 1 283 ? -9.283 18.347 6.486 1.00 70.19 283 GLU A N 1
ATOM 2201 C CA . GLU A 1 283 ? -10.316 17.614 5.722 1.00 70.19 283 GLU A CA 1
ATOM 2202 C C . GLU A 1 283 ? -9.822 17.261 4.304 1.00 70.19 283 GLU A C 1
ATOM 2204 O O . GLU A 1 283 ? -10.030 16.097 3.887 1.00 70.19 283 GLU A O 1
#

Solvent-accessible surface area (backbone atoms only — not comparable to full-atom values): 16792 Å² total; per-residue (Å²): 105,88,89,76,66,70,79,81,88,72,82,85,74,92,71,72,82,87,77,52,79,66,77,76,53,74,86,45,59,22,38,35,41,31,32,68,83,41,22,33,26,28,30,59,43,80,78,68,62,80,70,95,55,101,56,88,63,86,76,61,53,74,64,56,103,85,49,50,80,68,44,74,50,77,45,40,28,75,31,46,28,38,39,31,28,26,74,26,37,30,35,59,47,39,44,64,79,44,46,76,41,59,71,59,50,74,53,44,50,46,74,82,77,42,88,59,59,89,94,54,43,78,50,29,79,45,73,50,73,84,58,67,83,51,35,78,68,30,29,34,42,38,32,26,28,77,20,31,26,36,31,32,55,37,58,75,63,70,78,49,48,91,82,30,38,75,61,31,45,68,62,93,93,50,33,44,43,28,59,46,75,40,48,73,67,22,24,39,37,41,34,32,71,82,71,50,71,51,74,47,55,41,64,79,48,62,77,52,83,80,44,84,59,68,56,45,81,66,49,91,69,60,89,97,44,36,34,65,44,59,48,77,41,81,56,76,97,67,55,74,57,56,52,43,49,45,54,53,52,52,35,57,74,69,68,55,84,72,85,78,51,76,68,58,73,66,54,80,83,81,79,50,71,68,56,48,52,53,53,63,73,71,108

pLDDT: mean 85.41, std 12.75, range [44.16, 98.0]

Radius of gyration: 25.58 Å; Cα contacts (8 Å, |Δi|>4): 487; chains: 1; bounding box: 96×52×61 Å

Foldseek 3Di:
DVVDDDPDPDDDDDDDPPDDPVNVDDWAKWKWWAKPQQAIETEGVVLQDFDPDPDDTDDFAPDDPPMDTPDIDIDIQQWKKWWAKFQQWIAIDGNVLFHHDDRHDRGDHVVVVAVADPPIDTQDIGTDDPDPVCQQQKWKWWAKFQQFIAIEGSVVVPDADRNTDRREHDDPPMTTQDMDMDGQQKWKWWAKPVGDIDIDGPVVFDYDDDHYDNGGHRDDADPPMTTRDMDIAGDDDDDPLLVLQLVVVVCVVVVNDDDRDPSNVPRDDHDDPVNSVVVVVRD